Protein AF-A0A163TAJ0-F1 (afdb_monomer_lite)

Radius of gyration: 30.15 Å; chains: 1; bounding box: 70×37×91 Å

Structure (mmCIF, N/CA/C/O backbone):
data_AF-A0A163TAJ0-F1
#
_entry.id   AF-A0A163TAJ0-F1
#
loop_
_atom_site.group_PDB
_atom_site.id
_atom_site.type_symbol
_atom_site.label_atom_id
_atom_site.label_alt_id
_atom_site.label_comp_id
_atom_site.label_asym_id
_atom_site.label_entity_id
_atom_site.label_seq_id
_atom_site.pdbx_PDB_ins_code
_atom_site.Cartn_x
_atom_site.Cartn_y
_atom_site.Cartn_z
_atom_site.occupancy
_atom_site.B_iso_or_equiv
_atom_site.auth_seq_id
_atom_site.auth_comp_id
_atom_site.auth_asym_id
_atom_site.auth_atom_id
_atom_site.pdbx_PDB_model_num
ATOM 1 N N . GLN A 1 1 ? -12.751 9.032 0.688 1.00 45.19 1 GLN A N 1
ATOM 2 C CA . GLN A 1 1 ? -14.078 8.415 0.460 1.00 45.19 1 GLN A CA 1
ATOM 3 C C . GLN A 1 1 ? -15.075 8.894 1.520 1.00 45.19 1 GLN A C 1
ATOM 5 O O . GLN A 1 1 ? -14.647 9.252 2.610 1.00 45.19 1 GLN A O 1
ATOM 10 N N . SER A 1 2 ? -16.376 8.946 1.199 1.00 44.47 2 SER A N 1
ATOM 11 C CA . SER A 1 2 ? -17.461 9.252 2.155 1.00 44.47 2 SER A CA 1
ATOM 12 C C . SER A 1 2 ? -17.503 8.201 3.269 1.00 44.47 2 SER A C 1
ATOM 14 O O . SER A 1 2 ? -17.443 7.012 2.963 1.00 44.47 2 SER A O 1
ATOM 16 N N . GLY A 1 3 ? -17.616 8.624 4.533 1.00 59.78 3 GLY A N 1
ATOM 17 C CA . GLY A 1 3 ? -17.609 7.714 5.681 1.00 59.78 3 GLY A CA 1
ATOM 18 C C . GLY A 1 3 ? -18.730 6.671 5.621 1.00 59.78 3 GLY A C 1
ATOM 19 O O . GLY A 1 3 ? -19.852 6.980 5.214 1.00 59.78 3 GLY A O 1
ATOM 20 N N . LYS A 1 4 ? -18.404 5.435 6.004 1.00 79.88 4 LYS A N 1
ATOM 21 C CA . LYS A 1 4 ? -19.358 4.334 6.223 1.00 79.88 4 LYS A CA 1
ATOM 22 C C . LYS A 1 4 ? -19.587 4.171 7.729 1.00 79.88 4 LYS A C 1
ATOM 24 O O . LYS A 1 4 ? -18.896 4.792 8.532 1.00 79.88 4 LYS A O 1
ATOM 29 N N . THR A 1 5 ? -20.560 3.360 8.126 1.00 86.38 5 THR A N 1
ATOM 30 C CA . THR A 1 5 ? -20.888 3.127 9.541 1.00 86.38 5 THR A CA 1
ATOM 31 C C . THR A 1 5 ? -20.937 1.634 9.820 1.00 86.38 5 THR A C 1
ATOM 33 O O . THR A 1 5 ? -21.516 0.885 9.033 1.00 86.38 5 THR A O 1
ATOM 36 N N . LEU A 1 6 ? -20.323 1.206 10.924 1.00 85.19 6 LEU A N 1
ATOM 37 C CA . LEU A 1 6 ? -20.376 -0.179 11.386 1.00 85.19 6 LEU A CA 1
ATOM 38 C C . LEU A 1 6 ? -21.807 -0.546 11.832 1.00 85.19 6 LEU A C 1
ATOM 40 O O . LEU A 1 6 ? -22.478 0.278 12.459 1.00 85.19 6 LEU A O 1
ATOM 44 N N . PRO A 1 7 ? -22.295 -1.768 11.554 1.00 82.06 7 PRO A N 1
ATOM 45 C CA . PRO A 1 7 ? -23.626 -2.209 11.967 1.00 82.06 7 PRO A CA 1
ATOM 46 C C . PRO A 1 7 ? -23.633 -2.631 13.448 1.00 82.06 7 PRO A C 1
ATOM 48 O O . PRO A 1 7 ? -23.762 -3.810 13.768 1.00 82.06 7 PRO A O 1
ATOM 51 N N . ILE A 1 8 ? -23.467 -1.667 14.354 1.00 82.94 8 ILE A N 1
ATOM 52 C CA . ILE A 1 8 ? -23.350 -1.891 15.803 1.00 82.94 8 ILE A CA 1
ATOM 53 C C . ILE A 1 8 ? -24.577 -1.375 16.562 1.00 82.94 8 ILE A C 1
ATOM 55 O O . ILE A 1 8 ? -25.272 -0.463 16.116 1.00 82.94 8 ILE A O 1
ATOM 59 N N . SER A 1 9 ? -24.839 -1.964 17.728 1.00 80.56 9 SER A N 1
ATOM 60 C CA . SER A 1 9 ? -25.893 -1.550 18.656 1.00 80.56 9 SER A CA 1
ATOM 61 C C . SER A 1 9 ? -25.347 -1.612 20.074 1.00 80.56 9 SER A C 1
ATOM 63 O O . SER A 1 9 ? -24.903 -2.672 20.499 1.00 80.56 9 SER A O 1
ATOM 65 N N . PHE A 1 10 ? -25.433 -0.501 20.802 1.00 83.69 10 PHE A N 1
ATOM 66 C CA . PHE A 1 10 ? -24.913 -0.375 22.167 1.00 83.69 10 PHE A CA 1
ATOM 67 C C . PHE A 1 10 ? -25.950 -0.683 23.259 1.00 83.69 10 PHE A C 1
ATOM 69 O O . PHE A 1 10 ? -25.759 -0.311 24.403 1.00 83.69 10 PHE A O 1
ATOM 76 N N . GLY A 1 11 ? -27.105 -1.259 22.917 1.00 77.94 11 GLY A N 1
ATOM 77 C CA . GLY A 1 11 ? -28.160 -1.477 23.911 1.00 77.94 11 GLY A CA 1
ATOM 78 C C . GLY A 1 11 ? -28.815 -0.172 24.394 1.00 77.94 11 GLY A C 1
ATOM 79 O O . GLY A 1 11 ? -28.920 0.800 23.643 1.00 77.94 11 GLY A O 1
ATOM 80 N N . ALA A 1 12 ? -29.357 -0.179 25.615 1.00 79.19 12 ALA A N 1
ATOM 81 C CA . ALA A 1 12 ? -30.199 0.905 26.149 1.00 79.19 12 ALA A CA 1
ATOM 82 C C . ALA A 1 12 ? -29.421 1.972 26.942 1.00 79.19 12 ALA A C 1
ATOM 84 O O . ALA A 1 12 ? -29.954 3.043 27.236 1.00 79.19 12 ALA A O 1
ATOM 85 N N . ASP A 1 13 ? -28.187 1.668 27.301 1.00 80.94 13 ASP A N 1
ATOM 86 C CA . ASP A 1 13 ? -27.288 2.404 28.185 1.00 80.94 13 ASP A CA 1
ATOM 87 C C . ASP A 1 13 ? -26.166 3.136 27.433 1.00 80.94 13 ASP A C 1
ATOM 89 O O . ASP A 1 13 ? -25.444 3.939 28.025 1.00 80.94 13 ASP A O 1
ATOM 93 N N . GLY A 1 14 ? -26.102 2.965 26.112 1.00 84.94 14 GLY A N 1
ATOM 94 C CA . GLY A 1 14 ? -25.066 3.565 25.280 1.00 84.94 14 GLY A CA 1
ATOM 95 C C . GLY A 1 14 ? -23.789 2.736 25.323 1.00 84.94 14 GLY A C 1
ATOM 96 O O . GLY A 1 14 ? -23.791 1.610 25.790 1.00 84.94 14 GLY A O 1
ATOM 97 N N . GLY A 1 15 ? -22.702 3.258 24.769 1.00 91.75 15 GLY A N 1
ATOM 98 C CA . GLY A 1 15 ? -21.461 2.501 24.662 1.00 91.75 15 GLY A CA 1
ATOM 99 C C . GLY A 1 15 ? -20.462 3.171 23.735 1.00 91.75 15 GLY A C 1
ATOM 100 O O . GLY A 1 15 ? -20.677 4.297 23.270 1.00 91.75 15 GLY A O 1
ATOM 101 N N . GLU A 1 16 ? -19.373 2.467 23.462 1.00 95.38 16 GLU A N 1
ATOM 102 C CA . GLU A 1 16 ? -18.352 2.900 22.521 1.00 95.38 16 GLU A CA 1
ATOM 103 C C . GLU A 1 16 ? -17.843 1.758 21.648 1.00 95.38 16 GLU A C 1
ATOM 105 O O . GLU A 1 16 ? -17.915 0.583 21.998 1.00 95.38 16 GLU A O 1
ATOM 110 N N . VAL A 1 17 ? -17.323 2.121 20.479 1.00 96.56 17 VAL A N 1
ATOM 111 C CA . VAL A 1 17 ? -16.549 1.221 19.629 1.00 96.56 17 VAL A CA 1
ATOM 112 C C . VAL A 1 17 ? -15.147 1.779 19.426 1.00 96.56 17 VAL A C 1
ATOM 114 O O . VAL A 1 17 ? -14.973 2.971 19.163 1.00 96.56 17 VAL A O 1
ATOM 117 N N . VAL A 1 18 ? -14.145 0.916 19.536 1.00 97.44 18 VAL A N 1
ATOM 118 C CA . VAL A 1 18 ? -12.730 1.247 19.325 1.00 97.44 18 VAL A CA 1
ATOM 119 C C . VAL A 1 18 ? -12.088 0.234 18.391 1.00 97.44 18 VAL A C 1
ATOM 121 O O . VAL A 1 18 ? -12.547 -0.904 18.296 1.00 97.44 18 VAL A O 1
ATOM 124 N N . TRP A 1 19 ? -11.026 0.628 17.692 1.00 98.06 19 TRP A N 1
ATOM 125 C CA . TRP A 1 19 ? -10.242 -0.336 16.925 1.00 98.06 19 TRP A CA 1
ATOM 126 C C . TRP A 1 19 ? -9.517 -1.313 17.851 1.00 98.06 19 TRP A C 1
ATOM 128 O O . TRP A 1 19 ? -9.172 -0.985 18.984 1.00 98.06 19 TRP A O 1
ATOM 138 N N . ASN A 1 20 ? -9.253 -2.512 17.346 1.00 96.50 20 ASN A N 1
ATOM 139 C CA . ASN A 1 20 ? -8.548 -3.570 18.049 1.00 96.50 20 ASN A CA 1
ATOM 140 C C . ASN A 1 20 ? -7.387 -4.079 17.183 1.00 96.50 20 ASN A C 1
ATOM 142 O O . ASN A 1 20 ? -7.551 -4.876 16.256 1.00 96.50 20 ASN A O 1
ATOM 146 N N . GLY A 1 21 ? -6.183 -3.608 17.510 1.00 92.44 21 GLY A N 1
ATOM 147 C CA . GLY A 1 21 ? -4.949 -3.936 16.800 1.00 92.44 21 GLY A CA 1
ATOM 148 C C . GLY A 1 21 ? -4.482 -5.373 17.030 1.00 92.44 21 GLY A C 1
ATOM 149 O O . GLY A 1 21 ? -3.685 -5.873 16.251 1.00 92.44 21 GLY A O 1
ATOM 150 N N . THR A 1 22 ? -4.985 -6.060 18.064 1.00 93.12 22 THR A N 1
ATOM 151 C CA . THR A 1 22 ? -4.661 -7.477 18.322 1.00 93.12 22 THR A CA 1
ATOM 152 C C . THR A 1 22 ? -5.436 -8.414 17.399 1.00 93.12 22 THR A C 1
ATOM 154 O O . THR A 1 22 ? -4.926 -9.463 17.019 1.00 93.12 22 THR A O 1
ATOM 157 N N . THR A 1 23 ? -6.657 -8.037 17.021 1.00 94.00 23 THR A N 1
ATOM 158 C CA . THR A 1 23 ? -7.484 -8.775 16.051 1.00 94.00 23 THR A CA 1
ATOM 159 C C . THR A 1 23 ? -7.339 -8.256 14.619 1.00 94.00 23 THR A C 1
ATOM 161 O O . THR A 1 23 ? -7.965 -8.796 13.712 1.00 94.00 23 THR A O 1
ATOM 164 N N . SER A 1 24 ? -6.548 -7.199 14.412 1.00 95.50 24 SER A N 1
ATOM 165 C CA . SER A 1 24 ? -6.236 -6.671 13.082 1.00 95.50 24 SER A CA 1
ATOM 166 C C . SER A 1 24 ? -5.025 -7.388 12.488 1.00 95.50 24 SER A C 1
ATOM 168 O O . SER A 1 24 ? -4.091 -7.736 13.209 1.00 95.50 24 SER A O 1
ATOM 170 N N . ALA A 1 25 ? -5.030 -7.609 11.176 1.00 94.50 25 ALA A N 1
ATOM 171 C CA . ALA A 1 25 ? -3.972 -8.337 10.483 1.00 94.50 25 ALA A CA 1
ATOM 172 C C . ALA A 1 25 ? -3.840 -7.897 9.020 1.00 94.50 25 ALA A C 1
ATOM 174 O O . ALA A 1 25 ? -4.843 -7.699 8.339 1.00 94.50 25 ALA A O 1
ATOM 175 N N . GLY A 1 26 ? -2.604 -7.805 8.522 1.00 87.56 26 GLY A N 1
ATOM 176 C CA . GLY A 1 26 ? -2.339 -7.939 7.088 1.00 87.56 26 GLY A CA 1
ATOM 177 C C . GLY A 1 26 ? -2.437 -9.416 6.699 1.00 87.56 26 GLY A C 1
ATOM 178 O O . GLY A 1 26 ? -2.001 -10.274 7.467 1.00 87.56 26 GLY A O 1
ATOM 179 N N . ILE A 1 27 ? -3.049 -9.734 5.559 1.00 88.38 27 ILE A N 1
ATOM 180 C CA . ILE A 1 27 ? -3.401 -11.117 5.203 1.00 88.38 27 ILE A CA 1
ATOM 181 C C . ILE A 1 27 ? -2.626 -11.598 3.977 1.00 88.38 27 ILE A C 1
ATOM 183 O O . ILE A 1 27 ? -1.888 -12.579 4.068 1.00 88.38 27 ILE A O 1
ATOM 187 N N . LEU A 1 28 ? -2.782 -10.927 2.839 1.00 88.00 28 LEU A N 1
ATOM 188 C CA . LEU A 1 28 ? -2.235 -11.342 1.543 1.00 88.00 28 LEU A CA 1
ATOM 189 C C . LEU A 1 28 ? -1.784 -10.120 0.742 1.00 88.00 28 LEU A C 1
ATOM 191 O O . LEU A 1 28 ? -2.264 -9.023 1.011 1.00 88.00 28 LEU A O 1
ATOM 195 N N . GLY A 1 29 ? -0.881 -10.339 -0.219 1.00 87.00 29 GLY A N 1
ATOM 196 C CA . GLY A 1 29 ? -0.452 -9.320 -1.187 1.00 87.00 29 GLY A CA 1
ATOM 197 C C . GLY A 1 29 ? 0.489 -8.246 -0.641 1.00 87.00 29 GLY A C 1
ATOM 198 O O . GLY A 1 29 ? 0.648 -7.214 -1.269 1.00 87.00 29 GLY A O 1
ATOM 199 N N . ILE A 1 30 ? 1.118 -8.464 0.518 1.00 91.50 30 ILE A N 1
ATOM 200 C CA . ILE A 1 30 ? 1.974 -7.470 1.191 1.00 91.50 30 ILE A CA 1
ATOM 201 C C . ILE A 1 30 ? 3.448 -7.877 1.116 1.00 91.50 30 ILE A C 1
ATOM 203 O O . ILE A 1 30 ? 3.799 -8.977 1.561 1.00 91.50 30 ILE A O 1
ATOM 207 N N . GLU A 1 31 ? 4.318 -6.994 0.621 1.00 89.81 31 GLU A N 1
ATOM 208 C CA . GLU A 1 31 ? 5.763 -7.236 0.606 1.00 89.81 31 GLU A CA 1
ATOM 209 C C . GLU A 1 31 ? 6.303 -7.447 2.033 1.00 89.81 31 GLU A C 1
ATOM 211 O O . GLU A 1 31 ? 5.904 -6.777 2.992 1.00 89.81 31 GLU A O 1
ATOM 216 N N . GLY A 1 32 ? 7.186 -8.436 2.207 1.00 88.88 32 GLY A N 1
ATOM 217 C CA . GLY A 1 32 ? 7.652 -8.875 3.529 1.00 88.88 32 GLY A CA 1
ATOM 218 C C . GLY A 1 32 ? 6.625 -9.712 4.312 1.00 88.88 32 GLY A C 1
ATOM 219 O O . GLY A 1 32 ? 6.928 -10.206 5.402 1.00 88.88 32 GLY A O 1
ATOM 220 N N . GLY A 1 33 ? 5.438 -9.938 3.739 1.00 91.88 33 GLY A N 1
ATOM 221 C CA . GLY A 1 33 ? 4.352 -10.731 4.306 1.00 91.88 33 GLY A CA 1
ATOM 222 C C . GLY A 1 33 ? 3.645 -10.058 5.491 1.00 91.88 33 GLY A C 1
ATOM 223 O O . GLY A 1 33 ? 3.981 -8.947 5.881 1.00 91.88 33 GLY A O 1
ATOM 224 N N . PRO A 1 34 ? 2.689 -10.745 6.143 1.00 91.44 34 PRO A N 1
ATOM 225 C CA . PRO A 1 34 ? 1.923 -10.195 7.268 1.00 91.44 34 PRO A CA 1
ATOM 226 C C . PRO A 1 34 ? 2.755 -9.618 8.421 1.00 91.44 34 PRO A C 1
ATOM 228 O O . PRO A 1 34 ? 2.285 -8.746 9.145 1.00 91.44 34 PRO A O 1
ATOM 231 N N . ALA A 1 35 ? 3.982 -10.111 8.610 1.00 92.19 35 ALA A N 1
ATOM 232 C CA . ALA A 1 35 ? 4.874 -9.677 9.680 1.00 92.19 35 ALA A CA 1
ATOM 233 C C . ALA A 1 35 ? 5.501 -8.293 9.439 1.00 92.19 35 ALA A C 1
ATOM 235 O O . ALA A 1 35 ? 5.987 -7.697 10.398 1.00 92.19 35 ALA A O 1
ATOM 236 N N . SER A 1 36 ? 5.490 -7.782 8.200 1.00 94.69 36 SER A N 1
ATOM 237 C CA . SER A 1 36 ? 5.946 -6.419 7.898 1.00 94.69 36 SER A CA 1
ATOM 238 C C . SER A 1 36 ? 4.917 -5.361 8.306 1.00 94.69 36 SER A C 1
ATOM 240 O O . SER A 1 36 ? 5.248 -4.179 8.365 1.00 94.69 36 SER A O 1
ATOM 242 N N . ILE A 1 37 ? 3.683 -5.762 8.635 1.00 96.88 37 ILE A N 1
ATOM 243 C CA . ILE A 1 37 ? 2.623 -4.851 9.062 1.00 96.88 37 ILE A CA 1
ATOM 244 C C . ILE A 1 37 ? 2.575 -4.734 10.577 1.00 96.88 37 ILE A C 1
ATOM 246 O O . ILE A 1 37 ? 2.577 -5.721 11.312 1.00 96.88 37 ILE A O 1
ATOM 250 N N . SER A 1 38 ? 2.436 -3.499 11.044 1.00 96.62 38 SER A N 1
ATOM 251 C CA . SER A 1 38 ? 2.119 -3.198 12.434 1.00 96.62 38 SER A CA 1
ATOM 252 C C . SER A 1 38 ? 0.958 -2.217 12.533 1.00 96.62 38 SER A C 1
ATOM 254 O O . SER A 1 38 ? 0.713 -1.406 11.637 1.00 96.62 38 SER A O 1
ATOM 256 N N . PHE A 1 39 ? 0.237 -2.311 13.648 1.00 97.38 39 PHE A N 1
ATOM 257 C CA . PHE A 1 39 ? -0.903 -1.462 13.953 1.00 97.38 39 PHE A CA 1
ATOM 258 C C . PHE A 1 39 ? -0.621 -0.652 15.211 1.00 97.38 39 PHE A C 1
ATOM 260 O O . PHE A 1 39 ? -0.194 -1.193 16.232 1.00 97.38 39 PHE A O 1
ATOM 267 N N . GLU A 1 40 ? -0.912 0.638 15.150 1.00 97.56 40 GLU A N 1
ATOM 268 C CA . GLU A 1 40 ? -0.923 1.526 16.304 1.00 97.56 40 GLU A CA 1
ATOM 269 C C . GLU A 1 40 ? -2.324 2.113 16.455 1.00 97.56 40 GLU A C 1
ATOM 271 O O . GLU A 1 40 ? -2.938 2.532 15.477 1.00 97.56 40 GLU A O 1
ATOM 276 N N . ILE A 1 41 ? -2.842 2.127 17.682 1.00 98.00 41 ILE A N 1
ATOM 277 C CA . ILE A 1 41 ? -4.135 2.740 17.982 1.00 98.00 41 ILE A CA 1
ATOM 278 C C . ILE A 1 41 ? -3.901 4.053 18.714 1.00 98.00 41 ILE A C 1
ATOM 280 O O . ILE A 1 41 ? -3.249 4.084 19.759 1.00 98.00 41 ILE A O 1
ATOM 284 N N . VAL A 1 42 ? -4.483 5.123 18.179 1.00 97.62 42 VAL A N 1
ATOM 285 C CA . VAL A 1 42 ? -4.480 6.453 18.787 1.00 97.62 42 VAL A CA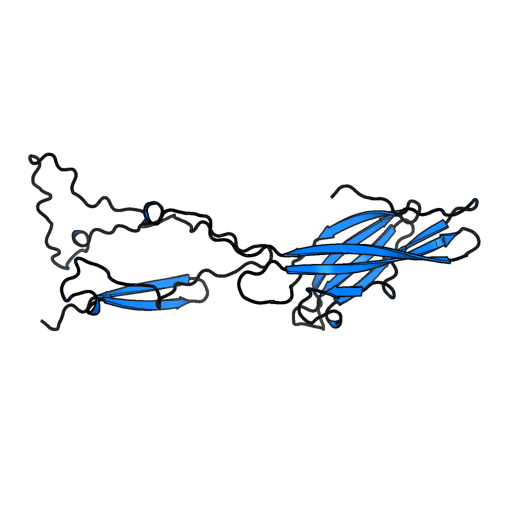 1
ATOM 286 C C . VAL A 1 42 ? -5.910 6.826 19.155 1.00 97.62 42 VAL A C 1
ATOM 288 O O . VAL A 1 42 ? -6.725 7.193 18.306 1.00 97.62 42 VAL A O 1
ATOM 291 N N . ASP A 1 43 ? -6.214 6.730 20.444 1.00 96.50 43 ASP A N 1
ATOM 292 C CA . ASP A 1 43 ? -7.542 7.001 20.978 1.00 96.50 43 ASP A CA 1
ATOM 293 C C . ASP A 1 43 ? -7.684 8.418 21.536 1.00 96.50 43 ASP A C 1
ATOM 295 O O . ASP A 1 43 ? -6.785 8.984 22.161 1.00 96.50 43 ASP A O 1
ATOM 299 N N . SER A 1 44 ? -8.884 8.964 21.370 1.00 96.31 44 SER A N 1
ATOM 300 C CA . SER A 1 44 ? -9.374 10.153 22.054 1.00 96.31 44 SER A CA 1
ATOM 301 C C . SER A 1 44 ? -10.696 9.849 22.769 1.00 96.31 44 SER A C 1
ATOM 303 O O . SER A 1 44 ? -11.201 8.725 22.749 1.00 96.31 44 SER A O 1
ATOM 305 N N . ALA A 1 45 ? -11.287 10.870 23.394 1.00 95.06 45 ALA A N 1
ATOM 306 C CA . ALA A 1 45 ? -12.602 10.749 24.020 1.00 95.06 45 ALA A CA 1
ATOM 307 C C . ALA A 1 45 ? -13.735 10.467 23.013 1.00 95.06 45 ALA A C 1
ATOM 309 O O . ALA A 1 45 ? -14.781 9.964 23.405 1.00 95.06 45 ALA A O 1
ATOM 310 N N . THR A 1 46 ? -13.566 10.819 21.734 1.00 96.31 46 THR A N 1
ATOM 311 C CA . THR A 1 46 ? -14.631 10.715 20.719 1.00 96.31 46 THR A CA 1
ATOM 312 C C . THR A 1 46 ? -14.251 9.863 19.519 1.00 96.31 46 THR A C 1
ATOM 314 O O . THR A 1 46 ? -15.137 9.413 18.788 1.00 96.31 46 THR A O 1
ATOM 317 N N . THR A 1 47 ? -12.957 9.633 19.302 1.00 97.50 47 THR A N 1
ATOM 318 C CA . THR A 1 47 ? -12.439 8.919 18.135 1.00 97.50 47 THR A CA 1
ATOM 319 C C . THR A 1 47 ? -11.442 7.838 18.519 1.00 97.50 47 THR A C 1
ATOM 321 O O . THR A 1 47 ? -10.733 7.968 19.512 1.00 97.50 47 THR A O 1
ATOM 324 N N . SER A 1 48 ? -11.365 6.799 17.697 1.00 98.12 48 SER A N 1
ATOM 325 C CA . SER A 1 48 ? -10.297 5.800 17.694 1.00 98.12 48 SER A CA 1
ATOM 326 C C . SER A 1 48 ? -9.654 5.810 16.313 1.00 98.12 48 SER A C 1
ATOM 328 O O . SER A 1 48 ? -10.373 5.769 15.315 1.00 98.12 48 SER A O 1
ATOM 330 N N . VAL A 1 49 ? -8.332 5.924 16.220 1.00 98.25 49 VAL A N 1
ATOM 331 C CA . VAL A 1 49 ? -7.615 5.901 14.936 1.00 98.25 49 VAL A CA 1
ATOM 332 C C . VAL A 1 49 ? -6.743 4.660 14.876 1.00 98.25 49 VAL A C 1
ATOM 334 O O . VAL A 1 49 ? -5.900 4.472 15.747 1.00 98.25 49 VAL A O 1
ATOM 337 N N . LEU A 1 50 ? -6.939 3.834 13.849 1.00 98.31 50 LEU A N 1
ATOM 338 C CA . LEU A 1 50 ? -6.056 2.721 13.522 1.00 98.31 50 LEU A CA 1
ATOM 339 C C . LEU A 1 50 ? -5.033 3.201 12.498 1.00 98.31 50 LEU A C 1
ATOM 341 O O . LEU A 1 50 ? -5.386 3.521 11.362 1.00 98.31 50 LEU A O 1
ATOM 345 N N . VAL A 1 51 ? -3.779 3.264 12.918 1.00 98.25 51 VAL A N 1
ATOM 346 C CA . VAL A 1 51 ? -2.630 3.624 12.092 1.00 98.25 51 VAL A CA 1
ATOM 347 C C . VAL A 1 51 ? -1.996 2.329 11.596 1.00 98.25 51 VAL A C 1
ATOM 349 O O . VAL A 1 51 ? -1.559 1.503 12.400 1.00 98.25 51 VAL A O 1
ATOM 352 N N . ILE A 1 52 ? -1.965 2.146 10.278 1.00 97.81 52 ILE A N 1
ATOM 353 C CA . ILE A 1 52 ? -1.377 0.981 9.612 1.00 97.81 52 ILE A CA 1
ATOM 354 C C . ILE A 1 52 ? 0.021 1.374 9.147 1.00 97.81 52 ILE A C 1
ATOM 356 O O . ILE A 1 52 ? 0.184 2.375 8.441 1.00 97.81 52 ILE A O 1
ATOM 360 N N . LYS A 1 53 ? 1.030 0.599 9.546 1.00 97.69 53 LYS A N 1
ATOM 361 C CA . LYS A 1 53 ? 2.431 0.837 9.194 1.00 97.69 53 LYS A CA 1
ATOM 362 C C . LYS A 1 53 ? 3.047 -0.385 8.528 1.00 97.69 53 LYS A C 1
ATOM 364 O O . LYS A 1 53 ? 2.751 -1.503 8.944 1.00 97.69 53 LYS A O 1
ATOM 369 N N . GLN A 1 54 ? 3.929 -0.159 7.561 1.00 97.12 54 GLN A N 1
ATOM 370 C CA . GLN A 1 54 ? 4.700 -1.197 6.880 1.00 97.12 54 GLN A CA 1
ATOM 371 C C . GLN A 1 54 ? 6.201 -1.004 7.123 1.00 97.12 54 GLN A C 1
ATOM 373 O O . GLN A 1 54 ? 6.726 0.106 7.020 1.00 97.12 54 GLN A O 1
ATOM 378 N N . ASP A 1 55 ? 6.899 -2.092 7.427 1.00 96.62 55 ASP A N 1
ATOM 379 C CA . ASP A 1 55 ? 8.352 -2.180 7.314 1.00 96.62 55 ASP A CA 1
ATOM 380 C C . ASP A 1 55 ? 8.745 -2.233 5.832 1.00 96.62 55 ASP A C 1
ATOM 382 O O . ASP A 1 55 ? 8.542 -3.242 5.162 1.00 96.62 55 ASP A O 1
ATOM 386 N N . GLN A 1 56 ? 9.294 -1.126 5.334 1.00 94.31 56 GLN A N 1
ATOM 387 C CA . GLN A 1 56 ? 9.752 -0.968 3.950 1.00 94.31 56 GLN A CA 1
ATOM 388 C C . GLN A 1 56 ? 11.285 -1.073 3.853 1.00 94.31 56 GLN A C 1
ATOM 390 O O . GLN A 1 56 ? 11.934 -0.324 3.126 1.00 94.31 56 GLN A O 1
ATOM 395 N N . GLY A 1 57 ? 11.885 -1.969 4.646 1.00 93.25 57 GLY A N 1
ATOM 396 C CA . GLY A 1 57 ? 13.333 -2.209 4.677 1.00 93.25 57 GLY A CA 1
ATOM 397 C C . GLY A 1 57 ? 14.083 -1.479 5.798 1.00 93.25 57 GLY A C 1
ATOM 398 O O . GLY A 1 57 ? 15.305 -1.609 5.896 1.00 93.25 57 GLY A O 1
ATOM 399 N N . ASP A 1 58 ? 13.370 -0.758 6.667 1.00 94.75 58 ASP A N 1
ATOM 400 C CA . ASP A 1 58 ? 13.894 -0.184 7.910 1.00 94.75 58 ASP A CA 1
ATOM 401 C C . ASP A 1 58 ? 12.926 -0.474 9.073 1.00 94.75 58 ASP A C 1
ATOM 403 O O . ASP A 1 58 ? 12.074 0.357 9.408 1.00 94.75 58 ASP A O 1
ATOM 407 N N . PRO A 1 59 ? 13.075 -1.632 9.747 1.00 91.88 59 PRO A N 1
ATOM 408 C CA . PRO A 1 59 ? 12.191 -2.032 10.839 1.00 91.88 59 PRO A CA 1
ATOM 409 C C . PRO A 1 59 ? 12.192 -1.056 12.025 1.00 91.88 59 PRO A C 1
ATOM 411 O O . PRO A 1 59 ? 11.284 -1.090 12.857 1.00 91.88 59 PRO A O 1
ATOM 414 N N . ALA A 1 60 ? 13.223 -0.210 12.156 1.00 95.19 60 ALA A N 1
ATOM 415 C CA . ALA A 1 60 ? 13.292 0.791 13.216 1.00 95.19 60 ALA A CA 1
ATOM 416 C C . ALA A 1 60 ? 12.415 2.018 12.918 1.00 95.19 60 ALA A C 1
ATOM 418 O O . ALA A 1 60 ? 12.028 2.723 13.852 1.00 95.19 60 ALA A O 1
ATOM 419 N N . ASN A 1 61 ? 12.094 2.261 11.644 1.00 95.75 61 ASN A N 1
ATOM 420 C CA . ASN A 1 61 ? 11.323 3.410 11.178 1.00 95.75 61 ASN A CA 1
ATOM 421 C C . ASN A 1 61 ? 10.255 2.971 10.156 1.00 95.75 61 ASN A C 1
ATOM 423 O O . ASN A 1 61 ? 10.333 3.352 8.987 1.00 95.75 61 ASN A O 1
ATOM 427 N N . PRO A 1 62 ? 9.244 2.185 10.573 1.00 96.75 62 PRO A N 1
ATOM 428 C CA . PRO A 1 62 ? 8.203 1.732 9.662 1.00 96.75 62 PRO A CA 1
ATOM 429 C C . PRO A 1 62 ? 7.384 2.915 9.130 1.00 96.75 62 PRO A C 1
ATOM 431 O O . PRO A 1 62 ? 7.094 3.878 9.851 1.00 96.75 62 PRO A O 1
ATOM 434 N N . VAL A 1 63 ? 6.983 2.824 7.866 1.00 96.62 63 VAL A N 1
ATOM 435 C CA . VAL A 1 63 ? 6.249 3.869 7.150 1.00 96.62 63 VAL A CA 1
ATOM 436 C C . VAL A 1 63 ? 4.769 3.758 7.483 1.00 96.62 63 VAL A C 1
ATOM 438 O O . VAL A 1 63 ? 4.179 2.691 7.337 1.00 96.62 63 VAL A O 1
ATOM 441 N N . THR A 1 64 ? 4.141 4.852 7.918 1.00 97.75 64 THR A N 1
ATOM 442 C CA . THR A 1 64 ? 2.675 4.908 7.990 1.00 97.75 64 THR A CA 1
ATOM 443 C C . THR A 1 64 ? 2.123 4.898 6.574 1.00 97.75 64 THR A C 1
ATOM 445 O O . THR A 1 64 ? 2.428 5.807 5.810 1.00 97.75 64 THR A O 1
ATOM 448 N N . VAL A 1 65 ? 1.312 3.895 6.241 1.00 96.12 65 VAL A N 1
ATOM 449 C CA . VAL A 1 65 ? 0.722 3.730 4.902 1.00 96.12 65 VAL A CA 1
ATOM 450 C C . VAL A 1 65 ? -0.724 4.209 4.860 1.00 96.12 65 VAL A C 1
ATOM 452 O O . VAL A 1 65 ? -1.143 4.834 3.886 1.00 96.12 65 VAL A O 1
ATOM 455 N N . ALA A 1 66 ? -1.481 4.011 5.943 1.00 96.31 66 ALA A N 1
ATOM 456 C CA . ALA A 1 66 ? -2.875 4.427 6.020 1.00 96.31 66 ALA A CA 1
ATOM 457 C C . ALA A 1 66 ? -3.344 4.713 7.451 1.00 96.31 66 ALA A C 1
ATOM 459 O O . ALA A 1 66 ? -2.810 4.185 8.427 1.00 96.31 66 ALA A O 1
ATOM 460 N N . GLU A 1 67 ? -4.402 5.513 7.554 1.00 97.44 67 GLU A N 1
ATOM 461 C CA . GLU A 1 67 ? -5.099 5.828 8.796 1.00 97.44 67 GLU A CA 1
ATOM 462 C C . GLU A 1 67 ? -6.606 5.596 8.641 1.00 97.44 67 GLU A C 1
ATOM 464 O O . GLU A 1 67 ? -7.242 6.066 7.689 1.00 97.44 67 GLU A O 1
ATOM 469 N N . VAL A 1 68 ? -7.200 4.899 9.613 1.00 97.56 68 VAL A N 1
ATOM 470 C CA . VAL A 1 68 ? -8.646 4.657 9.676 1.00 97.56 68 VAL A CA 1
ATOM 471 C C . VAL A 1 68 ? -9.210 5.288 10.937 1.00 97.56 68 VAL A C 1
ATOM 473 O O . VAL A 1 68 ? -8.997 4.810 12.048 1.00 97.56 68 VAL A O 1
ATOM 476 N N . THR A 1 69 ? -9.950 6.378 10.778 1.00 97.44 69 THR A N 1
ATOM 477 C CA . THR A 1 69 ? -10.579 7.084 11.901 1.00 97.44 69 THR A CA 1
ATOM 478 C C . THR A 1 69 ? -11.979 6.543 12.133 1.00 97.44 69 THR A C 1
ATOM 480 O O . THR A 1 69 ? -12.764 6.487 11.194 1.00 97.44 69 THR A O 1
ATOM 483 N N . LEU A 1 70 ? -12.302 6.199 13.376 1.00 96.81 70 LEU A N 1
ATOM 484 C CA . LEU A 1 70 ? -13.598 5.723 13.851 1.00 96.81 70 LEU A CA 1
ATOM 485 C C . LEU A 1 70 ? -14.174 6.709 14.870 1.00 96.81 70 LEU A C 1
ATOM 487 O O . LEU A 1 70 ? -13.476 7.148 15.779 1.00 96.81 70 LEU A O 1
ATOM 491 N N . THR A 1 71 ? -15.455 7.038 14.748 1.00 96.75 71 THR A N 1
ATOM 492 C CA . THR A 1 71 ? -16.213 7.816 15.734 1.00 96.75 71 THR A CA 1
ATOM 493 C C . THR A 1 71 ? -16.827 6.861 16.750 1.00 96.75 71 THR A C 1
ATOM 495 O O . THR A 1 71 ? -17.757 6.123 16.420 1.00 96.75 71 THR A O 1
ATOM 498 N N . LYS A 1 72 ? -16.343 6.900 17.994 1.00 96.19 72 LYS A N 1
ATOM 499 C CA . LYS A 1 72 ? -16.639 5.892 19.023 1.00 96.19 72 LYS A CA 1
ATOM 500 C C . LYS A 1 72 ? -18.131 5.736 19.329 1.00 96.19 72 LYS A C 1
ATOM 502 O O . LYS A 1 72 ? -18.611 4.625 19.499 1.00 96.19 72 LYS A O 1
ATOM 507 N N . ALA A 1 73 ? -18.876 6.841 19.342 1.00 93.38 73 ALA A N 1
ATOM 508 C CA . ALA A 1 73 ? -20.295 6.851 19.707 1.00 93.38 73 ALA A CA 1
ATOM 509 C C . ALA A 1 73 ? -21.247 6.393 18.587 1.00 93.38 73 ALA A C 1
ATOM 511 O O . ALA A 1 73 ? -22.427 6.169 18.840 1.00 93.38 73 ALA A O 1
ATOM 512 N N . THR A 1 74 ? -20.784 6.330 17.334 1.00 92.31 74 THR A N 1
ATOM 513 C CA . THR A 1 74 ? -21.656 6.041 16.179 1.00 92.31 74 THR A CA 1
ATOM 514 C C . THR A 1 74 ? -21.169 4.881 15.328 1.00 92.31 74 THR A C 1
ATOM 516 O O . THR A 1 74 ? -21.935 4.371 14.519 1.00 92.31 74 THR A O 1
ATOM 519 N N . GLY A 1 75 ? -19.899 4.495 15.451 1.00 93.12 75 GLY A N 1
ATOM 520 C CA . GLY A 1 75 ? -19.267 3.541 14.548 1.00 93.12 75 GLY A CA 1
ATOM 521 C C . GLY A 1 75 ? -19.025 4.085 13.140 1.00 93.12 75 GLY A C 1
ATOM 522 O O . GLY A 1 75 ? -18.729 3.310 12.234 1.00 93.12 75 GLY A O 1
ATOM 523 N N . ALA A 1 76 ? -19.175 5.395 12.915 1.00 94.69 76 ALA A N 1
ATOM 524 C CA . ALA A 1 76 ? -18.846 6.007 11.632 1.00 94.69 76 ALA A CA 1
ATOM 525 C C . ALA A 1 76 ? -17.329 6.031 11.432 1.00 94.69 76 ALA A C 1
ATOM 527 O O . ALA A 1 76 ? -16.613 6.471 12.329 1.00 94.69 76 ALA A O 1
ATOM 528 N N . TYR A 1 77 ? -16.843 5.606 10.268 1.00 95.81 77 TYR A N 1
ATOM 529 C CA . TYR A 1 77 ? -15.417 5.539 9.981 1.00 95.81 77 TYR A CA 1
ATOM 530 C C . TYR A 1 77 ? -15.041 6.100 8.610 1.00 95.81 77 TYR A C 1
ATOM 532 O O . TYR A 1 77 ? -15.843 6.111 7.672 1.00 95.81 77 TYR A O 1
ATOM 540 N N . SER A 1 78 ? -13.795 6.557 8.497 1.00 95.38 78 SER A N 1
ATOM 541 C CA . SER A 1 78 ? -13.186 7.065 7.268 1.00 95.38 78 SER A CA 1
ATOM 542 C C . SER A 1 78 ? -11.761 6.547 7.104 1.00 95.38 78 SER A C 1
ATOM 544 O O . SER A 1 78 ? -11.036 6.426 8.086 1.00 95.38 78 SER A O 1
ATOM 546 N N . TYR A 1 79 ? -11.366 6.310 5.856 1.00 95.25 79 TYR A N 1
ATOM 547 C CA . TYR A 1 79 ? -10.039 5.846 5.458 1.00 95.25 79 TYR A CA 1
ATOM 548 C C . TYR A 1 79 ? -9.274 6.952 4.724 1.00 95.25 79 TYR A C 1
ATOM 550 O O . TYR A 1 79 ? -9.846 7.624 3.853 1.00 95.25 79 TYR A O 1
ATOM 558 N N . VAL A 1 80 ? -7.993 7.103 5.055 1.00 94.94 80 VAL A N 1
ATOM 559 C CA . VAL A 1 80 ? -7.026 7.947 4.346 1.00 94.94 80 VAL A CA 1
ATOM 560 C C . VAL A 1 80 ? -5.759 7.134 4.105 1.00 94.94 80 VAL A C 1
ATOM 562 O O . VAL A 1 80 ? -5.171 6.618 5.049 1.00 94.94 80 VAL A O 1
ATOM 565 N N . GLN A 1 81 ? -5.323 7.058 2.850 1.00 92.62 81 GLN A N 1
ATOM 566 C CA . GLN A 1 81 ? -3.998 6.555 2.500 1.00 92.62 81 GLN A CA 1
ATOM 567 C C . GLN A 1 81 ? -3.007 7.712 2.560 1.00 92.62 81 GLN A C 1
ATOM 569 O O . GLN A 1 81 ? -3.272 8.781 2.006 1.00 92.62 81 GLN A O 1
ATOM 574 N N . VAL A 1 82 ? -1.905 7.519 3.276 1.00 94.00 82 VAL A N 1
ATOM 575 C CA . VAL A 1 82 ? -0.921 8.576 3.548 1.00 94.00 82 VAL A CA 1
ATOM 576 C C . VAL A 1 82 ? 0.423 8.322 2.862 1.00 94.00 82 VAL A C 1
ATOM 578 O O . VAL A 1 82 ? 1.167 9.276 2.645 1.00 94.00 82 VAL A O 1
ATOM 581 N N . ALA A 1 83 ? 0.713 7.073 2.491 1.00 91.44 83 ALA A N 1
ATOM 582 C CA . ALA A 1 83 ? 1.887 6.686 1.715 1.00 91.44 83 ALA A CA 1
ATOM 583 C C . ALA A 1 83 ? 1.596 5.441 0.860 1.00 91.44 83 ALA A C 1
ATOM 585 O O . ALA A 1 83 ? 0.517 4.844 0.949 1.00 91.44 83 ALA A O 1
ATOM 586 N N . ASN A 1 84 ? 2.571 5.058 0.038 1.00 87.81 84 ASN A N 1
ATOM 587 C CA . ASN A 1 84 ? 2.518 3.831 -0.749 1.00 87.81 84 ASN A CA 1
ATOM 588 C C . ASN A 1 84 ? 2.625 2.611 0.168 1.00 87.81 84 ASN A C 1
ATOM 590 O O . ASN A 1 84 ? 3.410 2.609 1.119 1.00 87.81 84 ASN A O 1
ATOM 594 N N . LEU A 1 85 ? 1.841 1.585 -0.143 1.00 90.62 85 LEU A N 1
ATOM 595 C CA . LEU A 1 85 ? 2.021 0.236 0.373 1.00 90.62 85 LEU A CA 1
ATOM 596 C C . LEU A 1 85 ? 2.853 -0.533 -0.657 1.00 90.62 85 LEU A C 1
ATOM 598 O O . LEU A 1 85 ? 2.620 -0.360 -1.845 1.00 90.62 85 LEU A O 1
ATOM 602 N N . LEU A 1 86 ? 3.813 -1.339 -0.207 1.00 89.81 86 LEU A N 1
ATOM 603 C CA . LEU A 1 86 ? 4.561 -2.233 -1.089 1.00 89.81 86 LEU A CA 1
ATOM 604 C C . LEU A 1 86 ? 3.854 -3.585 -1.183 1.00 89.81 86 LEU A C 1
ATOM 606 O O . LEU A 1 86 ? 3.615 -4.236 -0.152 1.00 89.81 86 LEU A O 1
ATOM 610 N N . HIS A 1 87 ? 3.538 -3.997 -2.405 1.00 88.00 87 HIS A N 1
ATOM 611 C CA . HIS A 1 87 ? 2.845 -5.243 -2.709 1.00 88.00 87 HIS A CA 1
ATOM 612 C C . HIS A 1 87 ? 3.821 -6.394 -2.959 1.00 88.00 87 HIS A C 1
ATOM 614 O O . HIS A 1 87 ? 5.004 -6.194 -3.231 1.00 88.00 87 HIS A O 1
ATOM 620 N N . VAL A 1 88 ? 3.350 -7.634 -2.795 1.00 87.94 88 VAL A N 1
ATOM 621 C CA . VAL A 1 88 ? 4.165 -8.799 -3.180 1.00 87.94 88 VAL A CA 1
ATOM 622 C C . VAL A 1 88 ? 4.319 -8.808 -4.691 1.00 87.94 88 VAL A C 1
ATOM 624 O O . VAL A 1 88 ? 3.322 -8.933 -5.387 1.00 87.94 88 VAL A O 1
ATOM 627 N N . ASP A 1 89 ? 5.563 -8.822 -5.164 1.00 82.12 89 ASP A N 1
ATOM 628 C CA . ASP A 1 89 ? 5.868 -9.114 -6.562 1.00 82.12 89 ASP A CA 1
ATOM 629 C C . ASP A 1 89 ? 5.491 -10.570 -6.897 1.00 82.12 89 ASP A C 1
ATOM 631 O O . ASP A 1 89 ? 6.179 -11.528 -6.514 1.00 82.12 89 ASP A O 1
ATOM 635 N N . ASN A 1 90 ? 4.364 -10.738 -7.592 1.00 75.62 90 ASN A N 1
ATOM 636 C CA . ASN A 1 90 ? 3.896 -12.021 -8.115 1.00 75.62 90 ASN A CA 1
ATOM 637 C C . ASN A 1 90 ? 4.362 -12.286 -9.563 1.00 75.62 90 ASN A C 1
ATOM 639 O O . ASN A 1 90 ? 3.960 -13.287 -10.172 1.00 75.62 90 ASN A O 1
ATOM 643 N N . GLY A 1 91 ? 5.260 -11.448 -10.090 1.00 71.56 91 GLY A N 1
ATOM 644 C CA . GLY A 1 91 ? 5.841 -11.516 -11.425 1.00 71.56 91 GLY A CA 1
ATOM 645 C C . GLY A 1 91 ? 5.437 -10.347 -12.329 1.00 71.56 91 GLY A C 1
ATOM 646 O O . GLY A 1 91 ? 4.452 -9.654 -12.093 1.00 71.56 91 GLY A O 1
ATOM 647 N N . ASP A 1 92 ? 6.194 -10.172 -13.417 1.00 68.12 92 ASP A N 1
ATOM 648 C CA . ASP A 1 92 ? 6.077 -9.023 -14.320 1.00 68.12 92 ASP A CA 1
ATOM 649 C C . ASP A 1 92 ? 4.642 -8.757 -14.811 1.00 68.12 92 ASP A C 1
ATOM 651 O O . ASP A 1 92 ? 4.060 -9.542 -15.569 1.00 68.12 92 ASP A O 1
ATOM 655 N N . ASN A 1 93 ? 4.149 -7.556 -14.510 1.00 66.38 93 ASN A N 1
ATOM 656 C CA . ASN A 1 93 ? 2.878 -7.002 -14.978 1.00 66.38 93 ASN A CA 1
ATOM 657 C C . ASN A 1 93 ? 1.629 -7.792 -14.538 1.00 66.38 93 ASN A C 1
ATOM 659 O O . ASN A 1 93 ? 0.704 -7.994 -15.336 1.00 66.38 93 ASN A O 1
ATOM 663 N N . VAL A 1 94 ? 1.607 -8.261 -13.294 1.00 72.31 94 VAL A N 1
ATOM 664 C CA . VAL A 1 94 ? 0.400 -8.793 -12.649 1.00 72.31 94 VAL A CA 1
ATOM 665 C C . VAL A 1 94 ? -0.244 -7.676 -11.814 1.00 72.31 94 VAL A C 1
ATOM 667 O O . VAL A 1 94 ? 0.432 -6.739 -11.406 1.00 72.31 94 VAL A O 1
ATOM 670 N N . GLU A 1 95 ? -1.571 -7.694 -11.687 1.00 74.81 95 GLU A N 1
ATOM 671 C CA . GLU A 1 95 ? -2.304 -6.804 -10.776 1.00 74.81 95 GLU A CA 1
ATOM 672 C C . GLU A 1 95 ? -2.352 -7.474 -9.407 1.00 74.81 95 GLU A C 1
ATOM 674 O O . GLU A 1 95 ? -2.614 -8.680 -9.325 1.00 74.81 95 GLU A O 1
ATOM 679 N N . ASP A 1 96 ? -2.051 -6.710 -8.360 1.00 80.88 96 ASP A N 1
ATOM 680 C CA . ASP A 1 96 ? -1.802 -7.249 -7.033 1.00 80.88 96 ASP A CA 1
ATOM 681 C C . ASP A 1 96 ? -2.616 -6.506 -5.965 1.00 80.88 96 ASP A C 1
ATOM 683 O O . ASP A 1 96 ? -2.494 -5.308 -5.751 1.00 80.88 96 ASP A O 1
ATOM 687 N N . ASP A 1 97 ? -3.422 -7.258 -5.218 1.00 88.06 97 ASP A N 1
ATOM 688 C CA . ASP A 1 97 ? -4.284 -6.728 -4.163 1.00 88.06 97 ASP A CA 1
ATOM 689 C C . ASP A 1 97 ? -3.710 -7.038 -2.774 1.00 88.06 97 ASP A C 1
ATOM 691 O O . ASP A 1 97 ? -3.517 -8.204 -2.399 1.00 88.06 97 ASP A O 1
ATOM 695 N N . ALA A 1 98 ? -3.539 -6.013 -1.937 1.00 91.06 98 ALA A N 1
ATOM 696 C CA . ALA A 1 98 ? -3.188 -6.187 -0.534 1.00 91.06 98 ALA A CA 1
ATOM 697 C C . ALA A 1 98 ? -4.435 -6.182 0.359 1.00 91.06 98 ALA A C 1
ATOM 699 O O . ALA A 1 98 ? -5.155 -5.187 0.467 1.00 91.06 98 ALA A O 1
ATOM 700 N N . THR A 1 99 ? -4.675 -7.291 1.060 1.00 94.19 99 THR A N 1
ATOM 701 C CA . THR A 1 99 ? -5.856 -7.458 1.923 1.00 94.19 99 THR A CA 1
ATOM 702 C C . THR A 1 99 ? -5.500 -7.366 3.403 1.00 94.19 99 THR A C 1
ATOM 704 O O . THR A 1 99 ? -4.576 -8.028 3.885 1.00 94.19 99 THR A O 1
ATOM 707 N N . PHE A 1 100 ? -6.307 -6.612 4.147 1.00 96.56 100 PHE A N 1
ATOM 708 C CA . PHE A 1 100 ? -6.227 -6.428 5.591 1.00 96.56 100 PHE A CA 1
ATOM 709 C C . PHE A 1 100 ? -7.566 -6.756 6.251 1.00 96.56 100 PHE A C 1
ATOM 711 O O . PHE A 1 100 ? -8.630 -6.423 5.731 1.00 96.56 100 PHE A O 1
ATOM 718 N N . VAL A 1 101 ? -7.500 -7.324 7.451 1.00 97.00 101 VAL A N 1
ATOM 719 C CA . VAL A 1 101 ? -8.622 -7.410 8.389 1.00 97.00 101 VAL A CA 1
ATOM 720 C C . VAL A 1 101 ? -8.416 -6.341 9.453 1.00 97.00 101 VAL A C 1
ATOM 722 O O . VAL A 1 101 ? -7.387 -6.329 10.129 1.00 97.00 101 VAL A O 1
ATOM 725 N N . LEU A 1 102 ? -9.391 -5.450 9.620 1.00 97.38 102 LEU A N 1
ATOM 726 C CA . LEU A 1 102 ? -9.389 -4.414 10.651 1.00 97.38 102 LEU A CA 1
ATOM 727 C C . LEU A 1 102 ? -10.396 -4.800 11.732 1.00 97.38 102 LEU A C 1
ATOM 729 O O . LEU A 1 102 ? -11.610 -4.743 11.521 1.00 97.38 102 LEU A O 1
ATOM 733 N N . GLY A 1 103 ? -9.887 -5.226 12.881 1.00 97.31 103 GLY A N 1
ATOM 734 C CA . GLY A 1 103 ? -10.707 -5.620 14.019 1.00 97.31 103 GLY A CA 1
ATOM 735 C C . GLY A 1 103 ? -11.127 -4.423 14.866 1.00 97.31 103 GLY A C 1
ATOM 736 O O . GLY A 1 103 ? -10.382 -3.452 14.990 1.00 97.31 103 GLY A O 1
ATOM 737 N N . TYR A 1 104 ? -12.303 -4.497 15.476 1.00 97.50 104 TYR A N 1
ATOM 738 C CA . TYR A 1 104 ? -12.828 -3.508 16.414 1.00 97.50 104 TYR A CA 1
ATOM 739 C C . TYR A 1 104 ? -13.546 -4.198 17.575 1.00 97.50 104 TYR A C 1
ATOM 741 O O . TYR A 1 104 ? -14.069 -5.299 17.421 1.00 97.50 104 TYR A O 1
ATOM 749 N N . THR A 1 105 ? -13.615 -3.523 18.717 1.00 97.06 105 THR A N 1
ATOM 750 C CA . THR A 1 105 ? -14.326 -3.988 19.912 1.00 97.06 105 THR A CA 1
ATOM 751 C C . THR A 1 105 ? -15.428 -2.995 20.249 1.00 97.06 105 THR A C 1
ATOM 753 O O . THR A 1 105 ? -15.186 -1.788 20.314 1.00 97.06 105 THR A O 1
ATOM 756 N N . VAL A 1 106 ? -16.645 -3.502 20.432 1.00 96.38 106 VAL A N 1
ATOM 757 C CA . VAL A 1 106 ? -17.803 -2.748 20.922 1.00 96.38 106 VAL A CA 1
ATOM 758 C C . VAL A 1 106 ? -17.961 -3.042 22.406 1.00 96.38 106 VAL A C 1
ATOM 760 O O . VAL A 1 106 ? -17.942 -4.211 22.784 1.00 96.38 106 VAL A O 1
ATOM 763 N N . THR A 1 107 ? -18.154 -1.999 23.206 1.00 95.00 107 THR A N 1
ATOM 764 C CA . THR A 1 107 ? -18.435 -2.072 24.643 1.00 95.00 107 THR A CA 1
ATOM 765 C C . THR A 1 107 ? -19.740 -1.331 24.916 1.00 95.00 107 THR A C 1
ATOM 767 O O . THR A 1 107 ? -19.881 -0.188 24.470 1.00 95.00 107 THR A O 1
ATOM 770 N N . ASP A 1 108 ? -20.697 -1.950 25.602 1.00 91.88 108 ASP A N 1
ATOM 771 C CA . ASP A 1 108 ? -21.925 -1.270 26.038 1.00 91.88 108 ASP A CA 1
ATOM 772 C C . ASP A 1 108 ? -21.743 -0.534 27.382 1.00 91.88 108 ASP A C 1
ATOM 774 O O . ASP A 1 108 ? -20.625 -0.354 27.876 1.00 91.88 108 ASP A O 1
ATOM 778 N N . GLY A 1 109 ? -22.828 0.017 27.926 1.00 88.81 109 GLY A N 1
ATOM 779 C CA . GLY A 1 109 ? -22.779 0.942 29.055 1.00 88.81 109 GLY A CA 1
ATOM 780 C C . GLY A 1 109 ? -22.490 0.275 30.400 1.00 88.81 109 GLY A C 1
ATOM 781 O O . GLY A 1 109 ? -22.009 0.958 31.314 1.00 88.81 109 GLY A O 1
ATOM 782 N N . ASP A 1 110 ? -22.750 -1.026 30.532 1.00 90.19 110 ASP A N 1
ATOM 783 C CA . ASP A 1 110 ? -22.445 -1.820 31.723 1.00 90.19 110 ASP A CA 1
ATOM 784 C C . ASP A 1 110 ? -21.154 -2.650 31.598 1.00 90.19 110 ASP A C 1
ATOM 786 O O . ASP A 1 110 ? -20.624 -3.111 32.618 1.00 90.19 110 ASP A O 1
ATOM 790 N N . GLY A 1 111 ? -20.561 -2.677 30.400 1.00 91.38 111 GLY A N 1
ATOM 791 C CA . GLY A 1 111 ? -19.189 -3.103 30.150 1.00 91.38 111 GLY A CA 1
ATOM 792 C C . GLY A 1 111 ? -19.064 -4.450 29.446 1.00 91.38 111 GLY A C 1
ATOM 793 O O . GLY A 1 111 ? -17.949 -4.980 29.382 1.00 91.38 111 GLY A O 1
ATOM 794 N N . ASP A 1 112 ? -20.158 -5.000 28.922 1.00 93.69 112 ASP A N 1
ATOM 795 C CA . ASP A 1 112 ? -20.122 -6.179 28.068 1.00 93.69 112 ASP A CA 1
ATOM 796 C C . ASP A 1 112 ? -19.453 -5.836 26.729 1.00 93.69 112 ASP A C 1
ATOM 798 O O . ASP A 1 112 ? -19.666 -4.770 26.143 1.00 93.69 112 ASP A O 1
ATOM 802 N N . THR A 1 113 ? -18.614 -6.753 26.235 1.00 94.62 113 THR A N 1
ATOM 803 C CA . THR A 1 113 ? -17.833 -6.542 25.012 1.00 94.62 113 THR A CA 1
ATOM 804 C C . THR A 1 113 ? -18.084 -7.594 23.943 1.00 94.62 113 THR A C 1
ATOM 806 O O . THR A 1 113 ? -18.320 -8.773 24.221 1.00 94.62 113 THR A O 1
ATOM 809 N N . VAL A 1 114 ? -17.986 -7.166 22.684 1.00 95.19 114 VAL A N 1
ATOM 810 C CA . VAL A 1 114 ? -17.978 -8.051 21.516 1.00 95.19 114 VAL A CA 1
ATOM 811 C C . VAL A 1 114 ? -17.005 -7.540 20.458 1.00 95.19 114 VAL A C 1
ATOM 813 O O . VAL A 1 114 ? -16.944 -6.342 20.178 1.00 95.19 114 VAL A O 1
ATOM 816 N N . ASP A 1 115 ? -16.264 -8.462 19.848 1.00 96.06 115 ASP A N 1
ATOM 817 C CA . ASP A 1 115 ? -15.348 -8.162 18.749 1.00 96.06 115 ASP A CA 1
ATOM 818 C C . ASP A 1 115 ? -16.036 -8.318 17.387 1.00 96.06 115 ASP A C 1
ATOM 820 O O . ASP A 1 115 ? -16.873 -9.202 17.175 1.00 96.06 115 ASP A O 1
ATOM 824 N N . GLY A 1 116 ? -15.649 -7.468 16.441 1.00 95.00 116 GLY A N 1
ATOM 825 C CA . GLY A 1 116 ? -16.022 -7.549 15.034 1.00 95.00 116 GLY A CA 1
ATOM 826 C C . GLY A 1 116 ? -14.861 -7.149 14.130 1.00 95.00 116 GLY A C 1
ATOM 827 O O . GLY A 1 116 ? -13.797 -6.751 14.601 1.00 95.00 116 GLY A O 1
ATOM 828 N N . SER A 1 117 ? -15.053 -7.258 12.818 1.00 95.75 117 SER A N 1
ATOM 829 C CA . SER A 1 117 ? -14.038 -6.858 11.847 1.00 95.75 117 SER A CA 1
ATOM 830 C C . SER A 1 117 ? -14.640 -6.352 10.541 1.00 95.75 117 SER A C 1
ATOM 832 O O . SER A 1 117 ? -15.793 -6.640 10.210 1.00 95.75 117 SER A O 1
ATOM 834 N N . ILE A 1 118 ? -13.841 -5.588 9.801 1.00 95.19 118 ILE A N 1
ATOM 835 C CA . ILE A 1 118 ? -14.091 -5.219 8.406 1.00 95.19 118 ILE A CA 1
ATOM 836 C C . ILE A 1 118 ? -12.866 -5.542 7.555 1.00 95.19 118 ILE A C 1
ATOM 838 O O . ILE A 1 118 ? -11.744 -5.532 8.060 1.00 95.19 118 ILE A O 1
ATOM 842 N N . ASP A 1 119 ? -13.087 -5.754 6.262 1.00 95.12 119 ASP A N 1
ATOM 843 C CA . ASP A 1 119 ? -12.005 -5.919 5.297 1.00 95.12 119 ASP A CA 1
ATOM 844 C C . ASP A 1 119 ? -11.604 -4.564 4.702 1.00 95.12 119 ASP A C 1
ATOM 846 O O . ASP A 1 119 ? -12.448 -3.700 4.424 1.00 95.12 119 ASP A O 1
ATOM 850 N N . LEU A 1 120 ? -10.302 -4.396 4.492 1.00 93.88 120 LEU A N 1
ATOM 851 C CA . LEU A 1 120 ? -9.699 -3.320 3.715 1.00 93.88 120 LEU A CA 1
ATOM 852 C C . LEU A 1 120 ? -8.859 -3.957 2.607 1.00 93.88 120 LEU A C 1
ATOM 854 O O . LEU A 1 120 ? -8.029 -4.818 2.880 1.00 93.88 120 LEU A O 1
ATOM 858 N N . ILE A 1 121 ? -9.073 -3.508 1.375 1.00 92.94 121 ILE A N 1
ATOM 859 C CA . ILE A 1 121 ? -8.300 -3.917 0.202 1.00 92.94 121 ILE A CA 1
ATOM 860 C C . ILE A 1 121 ? -7.616 -2.663 -0.340 1.00 92.94 121 ILE A C 1
ATOM 862 O O . ILE A 1 121 ? -8.278 -1.629 -0.498 1.00 92.94 121 ILE A O 1
ATOM 866 N N . ILE A 1 122 ? -6.303 -2.744 -0.537 1.00 90.44 122 ILE A N 1
ATOM 867 C CA . ILE A 1 122 ? -5.478 -1.716 -1.173 1.00 90.44 122 ILE A CA 1
ATOM 868 C C . ILE A 1 122 ? -4.973 -2.310 -2.489 1.00 90.44 122 ILE A C 1
ATOM 870 O O . ILE A 1 122 ? -4.165 -3.235 -2.472 1.00 90.44 122 ILE A O 1
ATOM 874 N N . ASP A 1 123 ? -5.494 -1.764 -3.579 1.00 85.69 123 ASP A N 1
ATOM 875 C CA . ASP A 1 123 ? -5.263 -2.173 -4.969 1.00 85.69 123 ASP A CA 1
ATOM 876 C C . ASP A 1 123 ? -3.909 -1.643 -5.478 1.00 85.69 123 ASP A C 1
ATOM 878 O O . ASP A 1 123 ? -3.557 -0.498 -5.153 1.00 85.69 123 ASP A O 1
ATOM 882 N N . ASP A 1 124 ? -3.158 -2.466 -6.216 1.00 79.06 124 ASP A N 1
ATOM 883 C CA . ASP A 1 124 ? -1.940 -2.078 -6.941 1.00 79.06 124 ASP A CA 1
ATOM 884 C C . ASP A 1 124 ? -2.158 -2.111 -8.452 1.00 79.06 124 ASP A C 1
ATOM 886 O O . ASP A 1 124 ? -2.483 -3.137 -9.055 1.00 79.06 124 ASP A O 1
ATOM 890 N N . ASP A 1 125 ? -1.911 -0.971 -9.084 1.00 71.00 125 ASP A N 1
ATOM 891 C CA . ASP A 1 125 ? -2.117 -0.810 -10.513 1.00 71.00 125 ASP A CA 1
ATOM 892 C C . ASP A 1 125 ? -0.913 -1.351 -11.294 1.00 71.00 125 ASP A C 1
ATOM 894 O O . ASP A 1 125 ? 0.183 -0.794 -11.244 1.00 71.00 125 ASP A O 1
ATOM 898 N N . THR A 1 126 ? -1.140 -2.352 -12.143 1.00 72.62 126 THR A N 1
ATOM 899 C CA . THR A 1 126 ? -0.124 -2.830 -13.086 1.00 72.62 126 THR A CA 1
ATOM 900 C C . THR A 1 126 ? 0.312 -1.729 -14.065 1.00 72.62 126 THR A C 1
ATOM 902 O O . THR A 1 126 ? -0.548 -1.067 -14.667 1.00 72.62 126 THR A O 1
ATOM 905 N N . PRO A 1 127 ? 1.620 -1.573 -14.354 1.00 73.38 127 PRO A N 1
ATOM 906 C CA . PRO A 1 127 ? 2.066 -0.636 -15.371 1.00 73.38 127 PRO A CA 1
ATOM 907 C C . PRO A 1 127 ? 1.504 -1.000 -16.751 1.00 73.38 127 PRO A C 1
ATOM 909 O O . PRO A 1 127 ? 1.505 -2.156 -17.182 1.00 73.38 127 PRO A O 1
ATOM 912 N N . ILE A 1 128 ? 1.055 0.017 -17.488 1.00 78.19 128 ILE A N 1
ATOM 913 C CA . ILE A 1 128 ? 0.534 -0.146 -18.847 1.00 78.19 128 ILE A CA 1
ATOM 914 C C . ILE A 1 128 ? 1.278 0.748 -19.834 1.00 78.19 128 ILE A C 1
ATOM 916 O O . ILE A 1 128 ? 1.547 1.927 -19.588 1.00 78.19 128 ILE A O 1
ATOM 920 N N . ILE A 1 129 ? 1.558 0.178 -21.005 1.00 78.38 129 ILE A N 1
ATOM 921 C CA . ILE A 1 129 ? 1.897 0.940 -22.204 1.00 78.38 129 ILE A CA 1
ATOM 922 C C . ILE A 1 129 ? 0.598 1.125 -22.978 1.00 78.38 129 ILE A C 1
ATOM 924 O O . ILE A 1 129 ? 0.018 0.147 -23.460 1.00 78.38 129 ILE A O 1
ATOM 928 N N . GLU A 1 130 ? 0.133 2.367 -23.113 1.00 79.94 130 GLU A N 1
ATOM 929 C CA . GLU A 1 130 ? -1.071 2.624 -23.899 1.00 79.94 130 GLU A CA 1
ATOM 930 C C . GLU A 1 130 ? -0.856 2.217 -25.363 1.00 79.94 130 GLU A C 1
ATOM 932 O O . GLU A 1 130 ? 0.239 2.343 -25.930 1.00 79.94 130 GLU A O 1
ATOM 937 N N . ALA A 1 131 ? -1.924 1.729 -25.999 1.00 79.12 131 ALA A N 1
ATOM 938 C CA . ALA A 1 131 ? -1.886 1.376 -27.408 1.00 79.12 131 ALA A CA 1
ATOM 939 C C . ALA A 1 131 ? -1.522 2.610 -28.245 1.00 79.12 131 ALA A C 1
ATOM 941 O O . ALA A 1 131 ? -2.274 3.581 -28.311 1.00 79.12 131 ALA A O 1
ATOM 942 N N . HIS A 1 132 ? -0.380 2.550 -28.921 1.00 75.62 132 HIS A N 1
ATOM 943 C CA . HIS A 1 132 ? 0.120 3.628 -29.761 1.00 75.62 132 HIS A CA 1
ATOM 944 C C . HIS A 1 132 ? 0.606 3.089 -31.104 1.00 75.62 132 HIS A C 1
ATOM 946 O O . HIS A 1 132 ? 1.015 1.931 -31.229 1.00 75.62 132 HIS A O 1
ATOM 952 N N . SER A 1 133 ? 0.595 3.939 -32.132 1.00 77.44 133 SER A N 1
ATOM 953 C CA . SER A 1 133 ? 1.290 3.620 -33.371 1.00 77.44 133 SER A CA 1
ATOM 954 C C . SER A 1 133 ? 2.756 4.000 -33.237 1.00 77.44 133 SER A C 1
ATOM 956 O O . SER A 1 133 ? 3.082 5.114 -32.824 1.00 77.44 133 SER A O 1
ATOM 958 N N . ARG A 1 134 ? 3.666 3.139 -33.715 1.00 68.38 134 ARG A N 1
ATOM 959 C CA . ARG A 1 134 ? 5.079 3.520 -33.900 1.00 68.38 134 ARG A CA 1
ATOM 960 C C . ARG A 1 134 ? 5.201 4.796 -34.734 1.00 68.38 134 ARG A C 1
ATOM 962 O O . ARG A 1 134 ? 6.180 5.511 -34.594 1.00 68.38 134 ARG A O 1
ATOM 969 N N . ALA A 1 135 ? 4.208 5.087 -35.581 1.00 68.06 135 ALA A N 1
ATOM 970 C CA . ALA A 1 135 ? 4.137 6.293 -36.390 1.00 68.06 135 ALA A CA 1
ATOM 971 C C . ALA A 1 135 ? 4.032 7.600 -35.586 1.00 68.06 135 ALA A C 1
ATOM 973 O O . ALA A 1 135 ? 4.530 8.627 -36.055 1.00 68.06 135 ALA A O 1
ATOM 974 N N . ASP A 1 136 ? 3.419 7.541 -34.405 1.00 68.44 136 ASP A N 1
ATOM 975 C CA . ASP A 1 136 ? 3.135 8.695 -33.549 1.00 68.44 136 ASP A CA 1
ATOM 976 C C . ASP A 1 136 ? 4.341 9.061 -32.668 1.00 68.44 136 ASP A C 1
ATOM 978 O O . ASP A 1 136 ? 4.446 10.185 -32.186 1.00 68.44 136 ASP A O 1
ATOM 982 N N . TYR A 1 137 ? 5.299 8.139 -32.521 1.00 71.94 137 TYR A N 1
ATOM 983 C CA . TYR A 1 137 ? 6.499 8.282 -31.691 1.00 71.94 137 TYR A CA 1
ATOM 984 C C . TYR A 1 137 ? 7.777 7.969 -32.489 1.00 71.94 137 TYR A C 1
ATOM 986 O O . TYR A 1 137 ? 8.650 7.227 -32.045 1.00 71.94 137 TYR A O 1
ATOM 994 N N . ARG A 1 138 ? 7.884 8.517 -33.709 1.00 73.88 138 ARG A N 1
ATOM 995 C CA . ARG A 1 138 ? 9.091 8.411 -34.554 1.00 73.88 138 ARG A CA 1
ATOM 996 C C . ARG A 1 138 ? 10.025 9.580 -34.318 1.00 73.88 138 ARG A C 1
ATOM 998 O O . ARG A 1 138 ? 9.559 10.709 -34.390 1.00 73.88 138 ARG A O 1
ATOM 1005 N N . ILE A 1 139 ? 11.315 9.302 -34.167 1.00 76.31 139 ILE A N 1
ATOM 1006 C CA . ILE A 1 139 ? 12.373 10.297 -34.351 1.00 76.31 139 ILE A CA 1
ATOM 1007 C C . ILE A 1 139 ? 12.786 10.251 -35.824 1.00 76.31 139 ILE A C 1
ATOM 1009 O O . ILE A 1 139 ? 13.085 9.173 -36.342 1.00 76.31 139 ILE A O 1
ATOM 1013 N N . ILE A 1 140 ? 12.755 11.401 -36.494 1.00 73.94 140 ILE A N 1
ATOM 1014 C CA . ILE A 1 140 ? 13.298 11.582 -37.845 1.00 73.94 140 ILE A CA 1
ATOM 1015 C C . ILE A 1 140 ? 14.394 12.637 -37.727 1.00 73.94 140 ILE A C 1
ATOM 1017 O O . ILE A 1 140 ? 14.121 13.758 -37.292 1.00 73.94 140 ILE A O 1
ATOM 1021 N N . SER A 1 141 ? 15.614 12.241 -38.075 1.00 73.06 141 SER A N 1
ATOM 1022 C CA . SER A 1 141 ? 16.778 13.115 -38.194 1.00 73.06 141 SER A CA 1
ATOM 1023 C C . SER A 1 141 ? 17.208 13.111 -39.648 1.00 73.06 141 SER A C 1
ATOM 1025 O O . SER A 1 141 ? 17.184 12.048 -40.273 1.00 73.06 141 SER A O 1
ATOM 1027 N N . ASP A 1 142 ? 17.594 14.277 -40.145 1.00 68.12 142 ASP A N 1
ATOM 1028 C CA . ASP A 1 142 ? 18.327 14.395 -41.397 1.00 68.12 142 ASP A CA 1
ATOM 1029 C C . ASP A 1 142 ? 19.826 14.242 -41.095 1.00 68.12 142 ASP A C 1
ATOM 1031 O O . ASP A 1 142 ? 20.315 14.819 -40.118 1.00 68.12 142 ASP A O 1
ATOM 1035 N N . ASP A 1 143 ? 20.547 13.399 -41.835 1.00 65.38 143 ASP A N 1
ATOM 1036 C CA . ASP A 1 143 ? 21.992 13.216 -41.642 1.00 65.38 143 ASP A CA 1
ATOM 1037 C C . ASP A 1 143 ? 22.818 14.286 -42.372 1.00 65.38 143 ASP A C 1
ATOM 1039 O O . ASP A 1 143 ? 23.976 14.519 -42.007 1.00 65.38 143 ASP A O 1
ATOM 1043 N N . ASP A 1 144 ? 22.207 15.012 -43.314 1.00 63.59 144 ASP A N 1
ATOM 1044 C CA . ASP A 1 144 ? 22.833 16.116 -44.049 1.00 63.59 144 ASP A CA 1
ATOM 1045 C C . ASP A 1 144 ? 23.048 17.376 -43.187 1.00 63.59 144 ASP A C 1
ATOM 1047 O O . ASP A 1 144 ? 23.922 18.199 -43.481 1.00 63.59 144 ASP A O 1
ATOM 1051 N N . ASP A 1 145 ? 22.326 17.503 -42.070 1.00 64.81 145 ASP A N 1
ATOM 1052 C CA . ASP A 1 145 ? 22.427 18.638 -41.143 1.00 64.81 145 ASP A CA 1
ATOM 1053 C C . ASP A 1 145 ? 23.621 18.530 -40.168 1.00 64.81 145 ASP A C 1
ATOM 1055 O O . ASP A 1 145 ? 23.891 19.436 -39.362 1.00 64.81 145 ASP A O 1
ATOM 1059 N N . VAL A 1 146 ? 24.412 17.451 -40.251 1.00 68.50 146 VAL A N 1
ATOM 1060 C CA . VAL A 1 146 ? 25.599 17.269 -39.406 1.00 68.50 146 VAL A CA 1
ATOM 1061 C C . VAL A 1 146 ? 26.790 18.071 -39.947 1.00 68.50 146 VAL A C 1
ATOM 1063 O O . VAL A 1 146 ? 27.492 17.691 -40.889 1.00 68.50 146 VAL A O 1
ATOM 1066 N N . THR A 1 147 ? 27.069 19.202 -39.293 1.00 67.62 147 THR A N 1
ATOM 1067 C CA . THR A 1 147 ? 28.138 20.134 -39.690 1.00 67.62 147 THR A CA 1
ATOM 1068 C C . THR A 1 147 ? 29.510 19.453 -39.775 1.00 67.62 147 THR A C 1
ATOM 1070 O O . THR A 1 147 ? 30.017 18.912 -38.794 1.00 67.62 147 THR A O 1
ATOM 1073 N N . GLY A 1 148 ? 30.169 19.584 -40.931 1.00 64.81 148 GLY A N 1
ATOM 1074 C CA . GLY A 1 148 ? 31.576 19.210 -41.117 1.00 64.81 148 GLY A CA 1
ATOM 1075 C C . GLY A 1 148 ? 31.836 17.748 -41.486 1.00 64.81 148 GLY A C 1
ATOM 1076 O O . GLY A 1 148 ? 33.002 17.381 -41.619 1.00 64.81 148 GLY A O 1
ATOM 1077 N N . LEU A 1 149 ? 30.793 16.936 -41.690 1.00 67.19 149 LEU A N 1
ATOM 1078 C CA . LEU A 1 149 ? 30.928 15.521 -42.066 1.00 67.19 149 LEU A CA 1
ATOM 1079 C C . LEU A 1 149 ? 30.647 15.225 -43.547 1.00 67.19 149 LEU A C 1
ATOM 1081 O O . LEU A 1 149 ? 30.656 14.065 -43.939 1.00 67.19 149 LEU A O 1
ATOM 1085 N N . ASN A 1 150 ? 30.488 16.260 -44.381 1.00 62.97 150 ASN A N 1
ATOM 1086 C CA . ASN A 1 150 ? 30.233 16.135 -45.823 1.00 62.97 150 ASN A CA 1
ATOM 1087 C C . ASN A 1 150 ? 29.090 15.153 -46.149 1.00 62.97 150 ASN A C 1
ATOM 1089 O O . ASN A 1 150 ? 29.220 14.383 -47.104 1.00 62.97 150 ASN A O 1
ATOM 1093 N N . GLY A 1 151 ? 27.999 15.185 -45.368 1.00 58.53 151 GLY A N 1
ATOM 1094 C CA . GLY A 1 151 ? 26.742 14.538 -45.755 1.00 58.53 151 GLY A CA 1
ATOM 1095 C C . GLY A 1 151 ? 26.416 14.925 -47.192 1.00 58.53 151 GLY A C 1
ATOM 1096 O O . GLY A 1 151 ? 26.706 16.057 -47.597 1.00 58.53 151 GLY A O 1
ATOM 1097 N N . ASN A 1 152 ? 25.986 13.957 -48.000 1.00 56.78 152 ASN A N 1
ATOM 1098 C CA . ASN A 1 152 ? 25.626 14.228 -49.382 1.00 56.78 152 ASN A CA 1
ATOM 1099 C C . ASN A 1 152 ? 24.262 14.899 -49.343 1.00 56.78 152 ASN A C 1
ATOM 1101 O O . ASN A 1 152 ? 23.290 14.141 -49.311 1.00 56.78 152 ASN A O 1
ATOM 1105 N N . PRO A 1 153 ? 24.186 16.247 -49.443 1.00 54.00 153 PRO A N 1
ATOM 1106 C CA . PRO A 1 153 ? 22.910 16.921 -49.467 1.00 54.00 153 PRO A CA 1
ATOM 1107 C C . PRO A 1 153 ? 22.186 16.277 -50.630 1.00 54.00 153 PRO A C 1
ATOM 1109 O O . PRO A 1 153 ? 22.660 16.354 -51.775 1.00 54.00 153 PRO A O 1
ATOM 1112 N N . GLY A 1 154 ? 21.097 15.564 -50.359 1.00 50.41 154 GLY A N 1
ATOM 1113 C CA . GLY A 1 154 ? 20.246 15.085 -51.436 1.00 50.41 154 GLY A CA 1
ATOM 1114 C C . GLY A 1 154 ? 19.954 16.244 -52.400 1.00 50.41 154 GLY A C 1
ATOM 1115 O O . GLY A 1 154 ? 20.181 17.414 -52.090 1.00 50.41 154 GLY A O 1
ATOM 1116 N N . PHE A 1 155 ? 19.453 15.960 -53.602 1.00 46.03 155 PHE A N 1
ATOM 1117 C CA . PHE A 1 155 ? 18.998 17.013 -54.518 1.00 46.03 155 PHE A CA 1
ATOM 1118 C C . PHE A 1 155 ? 17.809 17.799 -53.908 1.00 46.03 155 PHE A C 1
ATOM 1120 O O . PHE A 1 155 ? 16.672 17.609 -54.316 1.00 46.03 155 PHE A O 1
ATOM 1127 N N . GLY A 1 156 ? 18.060 18.661 -52.923 1.00 46.06 156 GLY A N 1
ATOM 1128 C CA . GLY A 1 156 ? 17.091 19.447 -52.160 1.00 46.06 156 GLY A CA 1
ATOM 1129 C C . GLY A 1 156 ? 17.137 20.939 -52.486 1.00 46.06 156 GLY A C 1
ATOM 1130 O O . GLY A 1 156 ? 16.253 21.680 -52.081 1.00 46.06 156 GLY A O 1
ATOM 1131 N N . ASP A 1 157 ? 18.101 21.378 -53.301 1.00 45.28 157 ASP A N 1
ATOM 1132 C CA . ASP A 1 157 ? 18.195 22.760 -53.792 1.00 45.28 157 ASP A CA 1
ATOM 1133 C C . ASP A 1 157 ? 17.573 22.944 -55.195 1.00 45.28 157 ASP A C 1
ATOM 1135 O O . ASP A 1 157 ? 17.866 23.911 -55.902 1.00 45.28 157 ASP A O 1
ATOM 1139 N N . ASN A 1 158 ? 16.706 22.022 -55.642 1.00 45.62 158 ASN A N 1
ATOM 1140 C CA . ASN A 1 158 ? 15.970 22.169 -56.902 1.00 45.62 158 ASN A CA 1
ATOM 1141 C C . ASN A 1 158 ? 14.536 22.688 -56.659 1.00 45.62 158 ASN A C 1
ATOM 1143 O O . ASN A 1 158 ? 13.636 21.900 -56.381 1.00 45.62 158 ASN A O 1
ATOM 1147 N N . PRO A 1 159 ? 14.254 23.990 -56.847 1.00 45.59 159 PRO A N 1
ATOM 1148 C CA . PRO A 1 159 ? 12.952 24.586 -56.533 1.00 45.59 159 PRO A CA 1
ATOM 1149 C C . PRO A 1 159 ? 11.815 24.205 -57.507 1.00 45.59 159 PRO A C 1
ATOM 1151 O O . PRO A 1 159 ? 10.745 24.812 -57.452 1.00 45.59 159 PRO A O 1
ATOM 1154 N N . VAL A 1 160 ? 12.025 23.262 -58.440 1.00 45.09 160 VAL A N 1
ATOM 1155 C CA . VAL A 1 160 ? 11.122 23.026 -59.585 1.00 45.09 160 VAL A CA 1
ATOM 1156 C C . VAL A 1 160 ? 10.555 21.604 -59.690 1.00 45.09 160 VAL A C 1
ATOM 1158 O O . VAL A 1 160 ? 9.745 21.366 -60.586 1.00 45.09 160 VAL A O 1
ATOM 1161 N N . ASP A 1 161 ? 10.914 20.654 -58.821 1.00 45.78 161 ASP A N 1
ATOM 1162 C CA . ASP A 1 161 ? 10.384 19.279 -58.940 1.00 45.78 161 ASP A CA 1
ATOM 1163 C C . ASP A 1 161 ? 9.058 19.024 -58.201 1.00 45.78 161 ASP A C 1
ATOM 1165 O O . ASP A 1 161 ? 8.423 17.989 -58.403 1.00 45.78 161 ASP A O 1
ATOM 1169 N N . GLY A 1 162 ? 8.579 19.992 -57.415 1.00 40.88 162 GLY A N 1
ATOM 1170 C CA . GLY A 1 16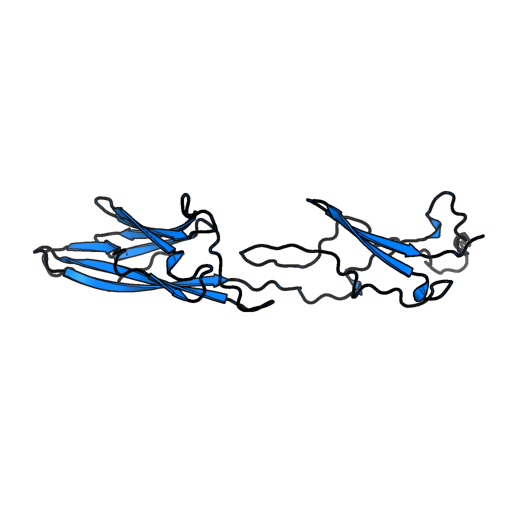2 ? 7.277 19.911 -56.758 1.00 40.88 162 GLY A CA 1
ATOM 1171 C C . GLY A 1 162 ? 7.165 18.802 -55.708 1.00 40.88 162 GLY A C 1
ATOM 1172 O O . GLY A 1 162 ? 6.042 18.477 -55.314 1.00 40.88 162 GLY A O 1
ATOM 1173 N N . THR A 1 163 ? 8.280 18.232 -55.239 1.00 40.62 163 THR A N 1
ATOM 1174 C CA . THR A 1 163 ? 8.275 17.267 -54.138 1.00 40.62 163 THR A CA 1
ATOM 1175 C C . THR A 1 163 ? 8.730 17.930 -52.832 1.00 40.62 163 THR A C 1
ATOM 1177 O O . THR A 1 163 ? 9.712 18.662 -52.815 1.00 40.62 163 THR A O 1
ATOM 1180 N N . PRO A 1 164 ? 8.000 17.748 -51.717 1.00 44.44 164 PRO A N 1
ATOM 1181 C CA . PRO A 1 164 ? 8.303 18.391 -50.439 1.00 44.44 164 PRO A CA 1
ATOM 1182 C C . PRO A 1 164 ? 9.364 17.581 -49.671 1.00 44.44 164 PRO A C 1
ATOM 1184 O O . PRO A 1 164 ? 9.127 17.233 -48.519 1.00 44.44 164 PRO A O 1
ATOM 1187 N N . SER A 1 165 ? 10.431 17.143 -50.346 1.00 52.25 165 SER A N 1
ATOM 1188 C CA . SER A 1 165 ? 11.227 15.972 -49.952 1.00 52.25 165 SER A CA 1
ATOM 1189 C C . SER A 1 165 ? 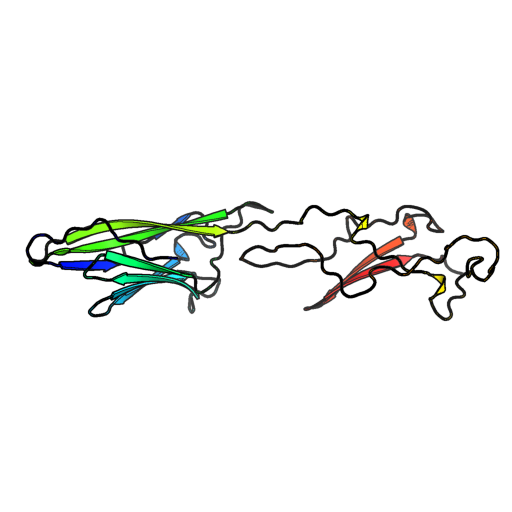12.416 16.256 -49.033 1.00 52.25 165 SER A C 1
ATOM 1191 O O . SER A 1 165 ? 13.339 15.447 -49.013 1.00 52.25 165 SER A O 1
ATOM 1193 N N . ASP A 1 166 ? 12.399 17.346 -48.264 1.00 53.78 166 ASP A N 1
ATOM 1194 C CA . ASP A 1 166 ? 13.222 17.378 -47.056 1.00 53.78 166 ASP A CA 1
ATOM 1195 C C . ASP A 1 166 ? 12.611 16.422 -46.018 1.00 53.78 166 ASP A C 1
ATOM 1197 O O . ASP A 1 166 ? 11.386 16.335 -45.839 1.00 53.78 166 ASP A O 1
ATOM 1201 N N . SER A 1 167 ? 13.448 15.632 -45.347 1.00 54.50 167 SER A N 1
ATOM 1202 C CA . SER A 1 167 ? 13.014 14.906 -44.157 1.00 54.50 167 SER A CA 1
ATOM 1203 C C . SER A 1 167 ? 12.739 15.952 -43.093 1.00 54.50 167 SER A C 1
ATOM 1205 O O . SER A 1 167 ? 13.633 16.348 -42.360 1.00 54.50 167 SER A O 1
ATOM 1207 N N . ARG A 1 168 ? 11.499 16.440 -42.999 1.00 58.31 168 ARG A N 1
ATOM 1208 C CA . ARG A 1 168 ? 11.132 17.333 -41.896 1.00 58.31 168 ARG A CA 1
ATOM 1209 C C . ARG A 1 168 ? 11.487 16.644 -40.587 1.00 58.31 168 ARG A C 1
ATOM 1211 O O . ARG A 1 168 ? 10.868 15.636 -40.231 1.00 58.31 168 ARG A O 1
ATOM 1218 N N . GLU A 1 169 ? 12.477 17.196 -39.903 1.00 62.06 169 GLU A N 1
ATOM 1219 C CA . GLU A 1 169 ? 12.918 16.734 -38.601 1.00 62.06 169 GLU A CA 1
ATOM 1220 C C . GLU A 1 169 ? 11.715 16.598 -37.664 1.00 62.06 169 GLU A C 1
ATOM 1222 O O . GLU A 1 169 ? 10.892 17.511 -37.522 1.00 62.06 169 GLU A O 1
ATOM 1227 N N . TYR A 1 170 ? 11.567 15.427 -37.047 1.00 63.91 170 TYR A N 1
ATOM 1228 C CA . TYR A 1 170 ? 10.364 15.090 -36.293 1.00 63.91 170 TYR A CA 1
ATOM 1229 C C . TYR A 1 170 ? 10.721 14.520 -34.926 1.00 63.91 170 TYR A C 1
ATOM 1231 O O . TYR A 1 170 ? 11.529 13.601 -34.810 1.00 63.91 170 TYR A O 1
ATOM 1239 N N . HIS A 1 171 ? 10.079 15.073 -33.892 1.00 62.44 171 HIS A N 1
ATOM 1240 C CA . HIS A 1 171 ? 10.107 14.590 -32.505 1.00 62.44 171 HIS A CA 1
ATOM 1241 C C . HIS A 1 171 ? 11.499 14.478 -31.856 1.00 62.44 171 HIS A C 1
ATOM 1243 O O . HIS A 1 171 ? 11.719 13.612 -31.016 1.00 62.44 171 HIS A O 1
ATOM 1249 N N . GLN A 1 172 ? 12.414 15.396 -32.176 1.00 67.00 172 GLN A N 1
ATOM 1250 C CA . GLN A 1 172 ? 13.738 15.452 -31.543 1.00 67.00 172 GLN A CA 1
ATOM 1251 C C . GLN A 1 172 ? 13.717 15.958 -30.087 1.00 67.00 172 GLN A C 1
ATOM 1253 O O . GLN A 1 172 ? 14.685 15.781 -29.354 1.00 67.00 172 GLN A O 1
ATOM 1258 N N . SER A 1 173 ? 12.631 16.604 -29.638 1.00 71.19 173 SER A N 1
ATOM 1259 C CA . SER A 1 173 ? 12.502 17.082 -28.255 1.00 71.19 173 SER A CA 1
ATOM 1260 C C . SER A 1 173 ? 11.047 17.156 -27.779 1.00 71.19 173 SER A C 1
ATOM 1262 O O . SER A 1 173 ? 10.109 17.224 -28.577 1.00 71.19 173 SER A O 1
ATOM 1264 N N . GLY A 1 174 ? 10.861 17.144 -26.454 1.00 68.38 174 GLY A N 1
ATOM 1265 C CA . GLY A 1 174 ? 9.588 17.481 -25.803 1.00 68.38 174 GLY A CA 1
ATOM 1266 C C . GLY A 1 174 ? 8.473 16.436 -25.915 1.00 68.38 174 GLY A C 1
ATOM 1267 O O . GLY A 1 174 ? 7.315 16.767 -25.663 1.00 68.38 174 GLY A O 1
ATOM 1268 N N . LYS A 1 175 ? 8.789 15.193 -26.298 1.00 72.31 175 LYS A N 1
ATOM 1269 C CA . LYS A 1 175 ? 7.837 14.075 -26.302 1.00 72.31 175 LYS A CA 1
ATOM 1270 C C . LYS A 1 175 ? 8.046 13.176 -25.093 1.00 72.31 175 LYS A C 1
ATOM 1272 O O . LYS A 1 175 ? 9.175 12.901 -24.707 1.00 72.31 175 LYS A O 1
ATOM 1277 N N . THR A 1 176 ? 6.939 12.705 -24.538 1.00 73.38 176 THR A N 1
ATOM 1278 C CA . THR A 1 176 ? 6.891 11.729 -23.450 1.00 73.38 176 THR A CA 1
ATOM 1279 C C . THR A 1 176 ? 6.249 10.449 -23.966 1.00 73.38 176 THR A C 1
ATOM 1281 O O . THR A 1 176 ? 5.313 10.506 -24.769 1.00 73.38 176 THR A O 1
ATOM 1284 N N . LEU A 1 177 ? 6.752 9.298 -23.528 1.00 78.56 177 LEU A N 1
ATOM 1285 C CA . LEU A 1 177 ? 6.116 8.013 -23.814 1.00 78.56 177 LEU A CA 1
ATOM 1286 C C . LEU A 1 177 ? 4.779 7.923 -23.052 1.00 78.56 177 LEU A C 1
ATOM 1288 O O . LEU A 1 177 ? 4.699 8.436 -21.933 1.00 78.56 177 LEU A O 1
ATOM 1292 N N . PRO A 1 178 ? 3.729 7.314 -23.634 1.00 76.94 178 PRO A N 1
ATOM 1293 C CA . PRO A 1 178 ? 2.431 7.161 -22.983 1.00 76.94 178 PRO A CA 1
ATOM 1294 C C . PRO A 1 178 ? 2.473 5.957 -22.033 1.00 76.94 178 PRO A C 1
ATOM 1296 O O . PRO A 1 178 ? 2.000 4.865 -22.352 1.00 76.94 178 PRO A O 1
ATOM 1299 N N . ILE A 1 179 ? 3.138 6.149 -20.897 1.00 79.00 179 ILE A N 1
ATOM 1300 C CA . ILE A 1 179 ? 3.376 5.122 -19.884 1.00 79.00 179 ILE A CA 1
ATOM 1301 C C . ILE A 1 179 ? 2.687 5.561 -18.598 1.00 79.00 179 ILE A C 1
ATOM 1303 O O . ILE A 1 179 ? 2.815 6.716 -18.189 1.00 79.00 179 ILE A O 1
ATOM 1307 N N . SER A 1 180 ? 1.981 4.629 -17.968 1.00 79.69 180 SER A N 1
ATOM 1308 C CA . SER A 1 180 ? 1.534 4.752 -16.585 1.00 79.69 180 SER A CA 1
ATOM 1309 C C . SER A 1 180 ? 2.311 3.743 -15.756 1.00 79.69 180 SER A C 1
ATOM 1311 O O . SER A 1 180 ? 2.330 2.565 -16.105 1.00 7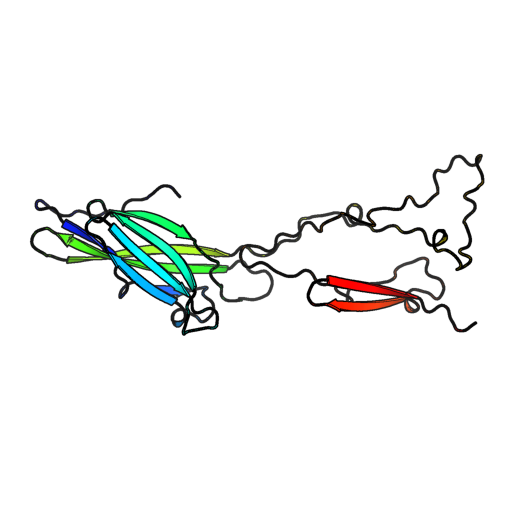9.69 180 SER A O 1
ATOM 1313 N N . PHE A 1 181 ? 2.963 4.214 -14.697 1.00 73.06 181 PHE A N 1
ATOM 1314 C CA . PHE A 1 181 ? 3.762 3.369 -13.815 1.00 73.06 181 PHE A CA 1
ATOM 1315 C C . PHE A 1 181 ? 2.954 2.698 -12.704 1.00 73.06 181 PHE A C 1
ATOM 1317 O O . PHE A 1 181 ? 3.519 1.879 -12.011 1.00 73.06 181 PHE A O 1
ATOM 1324 N N . GLY A 1 182 ? 1.677 3.042 -12.525 1.00 70.69 182 GLY A N 1
ATOM 1325 C CA . GLY A 1 182 ? 0.933 2.596 -11.345 1.00 70.69 182 GLY A CA 1
ATOM 1326 C C . GLY A 1 182 ? 1.259 3.427 -10.097 1.00 70.69 182 GLY A C 1
ATOM 1327 O O . GLY A 1 182 ? 1.714 4.575 -10.205 1.00 70.69 182 GLY A O 1
ATOM 1328 N N . ALA A 1 183 ? 0.950 2.882 -8.919 1.00 59.59 183 ALA A N 1
ATOM 1329 C CA . ALA A 1 183 ? 1.032 3.583 -7.633 1.00 59.59 183 ALA A CA 1
ATOM 1330 C C . ALA A 1 183 ? 2.420 3.492 -6.969 1.00 59.59 183 ALA A C 1
ATOM 1332 O O . ALA A 1 183 ? 2.799 4.386 -6.201 1.00 59.59 183 ALA A O 1
ATOM 1333 N N . ASP A 1 184 ? 3.186 2.451 -7.281 1.00 59.47 184 ASP A N 1
ATOM 1334 C CA . ASP A 1 184 ? 4.542 2.165 -6.802 1.00 59.47 184 ASP A CA 1
ATOM 1335 C C . ASP A 1 184 ? 5.631 2.930 -7.580 1.00 59.47 184 ASP A C 1
ATOM 1337 O O . ASP A 1 184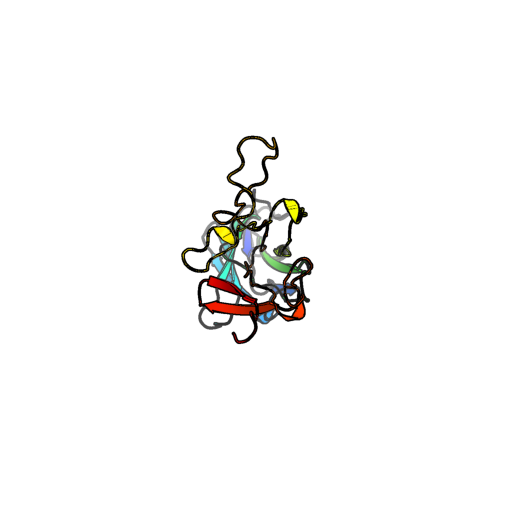 ? 6.711 3.212 -7.052 1.00 59.47 184 ASP A O 1
ATOM 1341 N N . GLY A 1 185 ? 5.305 3.377 -8.792 1.00 66.62 185 GLY A N 1
ATOM 1342 C CA . GLY A 1 185 ? 6.207 4.122 -9.655 1.00 66.62 185 GLY A CA 1
ATOM 1343 C C . GLY A 1 185 ? 7.026 3.189 -10.539 1.00 66.62 185 GLY A C 1
ATOM 1344 O O . GLY A 1 185 ? 6.692 2.038 -10.761 1.00 66.62 185 GLY A O 1
ATOM 1345 N N . GLY A 1 186 ? 8.088 3.700 -11.149 1.00 73.00 186 GLY A N 1
ATOM 1346 C CA . GLY A 1 186 ? 8.903 2.856 -12.009 1.00 73.00 186 GLY 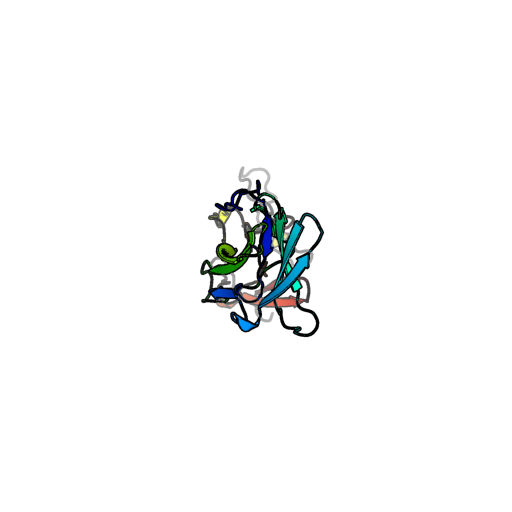A CA 1
ATOM 1347 C C . GLY A 1 186 ? 9.918 3.628 -12.818 1.00 73.00 186 GLY A C 1
ATOM 1348 O O . GLY A 1 186 ? 10.042 4.852 -12.724 1.00 73.00 186 GLY A O 1
ATOM 1349 N N . GLU A 1 187 ? 10.656 2.878 -13.624 1.00 77.62 187 GLU A N 1
ATOM 1350 C CA . GLU A 1 187 ? 11.709 3.409 -14.469 1.00 77.62 187 GLU A CA 1
ATOM 1351 C C . GLU A 1 187 ? 11.494 2.984 -15.917 1.00 77.62 187 GLU A C 1
ATOM 1353 O O . GLU A 1 187 ? 11.100 1.858 -16.219 1.00 77.62 187 GLU A O 1
ATOM 1358 N N . VAL A 1 188 ? 11.772 3.907 -16.835 1.00 79.69 188 VAL A N 1
ATOM 1359 C CA . VAL A 1 188 ? 11.864 3.598 -18.259 1.00 79.69 188 VAL A CA 1
ATOM 1360 C C . VAL A 1 188 ? 13.325 3.616 -18.644 1.00 79.69 188 VAL A C 1
ATOM 1362 O O . VAL A 1 188 ? 13.966 4.666 -18.629 1.00 79.69 188 VAL A O 1
ATOM 1365 N N . VAL A 1 189 ? 13.819 2.453 -19.051 1.00 79.38 189 VAL A N 1
ATOM 1366 C CA . VAL A 1 189 ? 15.178 2.272 -19.558 1.00 79.38 189 VAL A CA 1
ATOM 1367 C C . VAL A 1 189 ? 15.146 1.864 -21.025 1.00 79.38 189 VAL A C 1
ATOM 1369 O O . VAL A 1 189 ? 14.196 1.237 -21.505 1.00 79.38 189 VAL A O 1
ATOM 1372 N N . TRP A 1 190 ? 16.195 2.215 -21.765 1.00 82.31 190 TRP A N 1
ATOM 1373 C CA . TRP A 1 190 ? 16.349 1.734 -23.134 1.00 82.31 190 TRP A CA 1
ATOM 1374 C C . TRP A 1 190 ? 16.557 0.216 -23.150 1.00 82.31 190 TRP A C 1
ATOM 1376 O O . TRP A 1 190 ? 17.296 -0.335 -22.340 1.00 82.31 190 TRP A O 1
ATOM 1386 N N . ASN A 1 191 ? 15.953 -0.472 -24.123 1.00 75.31 191 ASN A N 1
ATOM 1387 C CA . ASN A 1 191 ? 16.221 -1.887 -24.375 1.00 75.31 191 ASN A CA 1
ATOM 1388 C C . ASN A 1 191 ? 17.077 -2.051 -25.639 1.00 75.31 191 ASN A C 1
ATOM 1390 O O . ASN A 1 191 ? 16.588 -2.005 -26.774 1.00 75.31 191 ASN A O 1
ATOM 1394 N N . GLY A 1 192 ? 18.376 -2.266 -25.437 1.00 66.38 192 GLY A N 1
ATOM 1395 C CA . GLY A 1 192 ? 19.342 -2.464 -26.519 1.00 66.38 192 GLY A CA 1
ATOM 1396 C C . GLY A 1 192 ? 19.173 -3.802 -27.244 1.00 66.38 192 GLY A C 1
ATOM 1397 O O . GLY A 1 192 ? 19.593 -3.930 -28.388 1.00 66.38 192 GLY A O 1
ATOM 1398 N N . THR A 1 193 ? 18.507 -4.780 -26.623 1.00 69.81 193 THR A N 1
ATOM 1399 C CA . THR A 1 193 ? 18.332 -6.141 -27.163 1.00 69.81 193 THR A CA 1
ATOM 1400 C C . THR A 1 193 ? 17.298 -6.188 -28.286 1.00 69.81 193 THR A C 1
ATOM 1402 O O . THR A 1 193 ? 17.430 -6.971 -29.223 1.00 69.81 193 THR A O 1
ATOM 1405 N N . THR A 1 194 ? 16.262 -5.349 -28.209 1.00 70.88 194 THR A N 1
ATOM 1406 C CA . THR A 1 194 ? 15.216 -5.236 -29.240 1.00 70.88 194 THR A CA 1
ATOM 1407 C C . THR A 1 194 ? 15.456 -4.079 -30.212 1.00 70.88 194 THR A C 1
ATOM 1409 O O . THR A 1 194 ? 14.656 -3.867 -31.125 1.00 70.88 194 THR A O 1
ATOM 1412 N N . SER A 1 195 ? 16.535 -3.314 -30.022 1.00 76.88 195 SER A N 1
ATOM 1413 C CA . SER A 1 195 ? 16.939 -2.234 -30.924 1.00 76.88 195 SER A CA 1
ATOM 1414 C C . SER A 1 195 ? 17.621 -2.818 -32.163 1.00 76.88 195 SER A C 1
ATOM 1416 O O . SER A 1 195 ? 18.519 -3.646 -32.052 1.00 76.88 195 SER A O 1
ATOM 1418 N N . ALA A 1 196 ? 17.187 -2.412 -33.359 1.00 71.00 196 ALA A N 1
ATOM 1419 C CA . ALA A 1 196 ? 17.715 -2.952 -34.609 1.00 71.00 196 ALA A CA 1
ATOM 1420 C C . ALA A 1 196 ? 17.785 -1.891 -35.714 1.00 71.00 196 ALA A C 1
ATOM 1422 O O . ALA A 1 196 ? 16.828 -1.145 -35.937 1.00 71.00 196 ALA A O 1
ATOM 1423 N N . GLY A 1 197 ? 18.901 -1.878 -36.448 1.00 63.56 197 GLY A N 1
ATOM 1424 C CA . GLY A 1 197 ? 18.972 -1.268 -37.774 1.00 63.56 197 GLY A CA 1
ATOM 1425 C C . GLY A 1 197 ? 18.237 -2.162 -38.771 1.00 63.56 197 GLY A C 1
ATOM 1426 O O . GLY A 1 197 ? 18.391 -3.381 -38.734 1.00 63.56 197 GLY A O 1
ATOM 1427 N N . ILE A 1 198 ? 17.393 -1.584 -39.626 1.00 65.69 198 ILE A N 1
ATOM 1428 C CA . ILE A 1 198 ? 16.489 -2.372 -40.481 1.00 65.69 198 ILE A CA 1
ATOM 1429 C C . ILE A 1 198 ? 16.928 -2.337 -41.950 1.00 65.69 198 ILE A C 1
ATOM 1431 O O . ILE A 1 198 ? 17.452 -3.325 -42.457 1.00 65.69 198 ILE A O 1
ATOM 1435 N N . LEU A 1 199 ? 16.715 -1.229 -42.660 1.00 61.47 199 LEU A N 1
ATOM 1436 C CA . LEU A 1 199 ? 16.916 -1.126 -44.110 1.00 61.47 199 LEU A CA 1
ATOM 1437 C C . LEU A 1 199 ? 17.560 0.220 -44.461 1.00 61.47 199 LEU A C 1
ATOM 1439 O O . LEU A 1 199 ? 17.369 1.189 -43.735 1.00 61.47 199 LEU A O 1
ATOM 1443 N N . GLY A 1 200 ? 18.283 0.273 -45.585 1.00 63.66 200 GLY A N 1
ATOM 1444 C CA . GLY A 1 200 ? 18.855 1.515 -46.130 1.00 63.66 200 GLY A CA 1
ATOM 1445 C C . GLY A 1 200 ? 20.225 1.924 -45.576 1.00 63.66 200 GLY A C 1
ATOM 1446 O O . GLY A 1 200 ? 20.708 2.987 -45.934 1.00 63.66 200 GLY A O 1
ATOM 1447 N N . ILE A 1 201 ? 20.856 1.092 -44.741 1.00 73.12 201 ILE A N 1
ATOM 1448 C CA . ILE A 1 201 ? 22.160 1.377 -44.124 1.00 73.12 201 ILE A CA 1
ATOM 1449 C C . ILE A 1 201 ? 23.302 0.867 -45.013 1.00 73.12 201 ILE A C 1
ATOM 1451 O O . ILE A 1 201 ? 23.336 -0.318 -45.370 1.00 73.12 201 ILE A O 1
ATOM 1455 N N . GLU A 1 202 ? 24.261 1.737 -45.328 1.00 71.88 202 GLU A N 1
ATOM 1456 C CA . GLU A 1 202 ? 25.517 1.344 -45.971 1.00 71.88 202 GLU A CA 1
ATOM 1457 C C . GLU A 1 202 ? 26.348 0.429 -45.048 1.00 71.88 202 GLU A C 1
ATOM 1459 O O . GLU A 1 202 ? 26.452 0.648 -43.839 1.00 71.88 202 GLU A O 1
ATOM 1464 N N . GLY A 1 203 ? 26.887 -0.662 -45.606 1.00 72.94 203 GLY A N 1
ATOM 1465 C CA . GLY A 1 203 ? 27.504 -1.746 -44.825 1.00 72.94 203 GLY A CA 1
ATOM 1466 C C . GLY A 1 203 ? 26.500 -2.756 -44.243 1.00 72.94 203 GLY A C 1
ATOM 1467 O O . GLY A 1 203 ? 26.900 -3.782 -43.692 1.00 72.94 203 GLY A O 1
ATOM 1468 N N . GLY A 1 204 ? 25.197 -2.527 -44.440 1.00 79.31 204 GLY A N 1
ATOM 1469 C CA . GLY A 1 204 ? 24.119 -3.398 -43.974 1.00 79.31 204 GLY A CA 1
ATOM 1470 C C . GLY A 1 204 ? 23.809 -3.235 -42.480 1.00 79.31 204 GLY A C 1
ATOM 1471 O O . GLY A 1 204 ? 24.518 -2.547 -41.760 1.00 79.31 204 GLY A O 1
ATOM 1472 N N . PRO A 1 205 ? 22.755 -3.887 -41.961 1.00 77.56 205 PRO A N 1
ATOM 1473 C CA . PRO A 1 205 ? 22.307 -3.699 -40.576 1.00 77.56 205 PRO A CA 1
ATOM 1474 C C . PRO A 1 205 ? 23.348 -4.110 -39.522 1.00 77.56 205 PRO A C 1
ATOM 1476 O O . PRO A 1 205 ? 23.268 -3.659 -38.386 1.00 77.56 205 PRO A O 1
ATOM 1479 N N . ALA A 1 206 ? 24.331 -4.938 -39.895 1.00 80.81 206 ALA A N 1
ATOM 1480 C CA . ALA A 1 206 ? 25.423 -5.355 -39.018 1.00 80.81 206 ALA A CA 1
ATOM 1481 C C . ALA A 1 206 ? 26.475 -4.258 -38.774 1.00 80.81 206 ALA A C 1
ATOM 1483 O O . ALA A 1 206 ? 27.259 -4.400 -37.840 1.00 80.81 206 ALA A O 1
ATOM 1484 N N . SER A 1 207 ? 26.503 -3.186 -39.579 1.00 81.00 207 SER A N 1
ATOM 1485 C CA . SER A 1 207 ? 27.376 -2.033 -39.322 1.00 81.00 207 SER A CA 1
ATOM 1486 C C . SER A 1 207 ? 26.846 -1.148 -38.192 1.00 81.00 207 SER A C 1
ATOM 1488 O O . SER A 1 207 ? 27.596 -0.334 -37.663 1.00 81.00 207 SER A O 1
ATOM 1490 N N . ILE A 1 208 ? 25.585 -1.312 -37.775 1.00 85.44 208 ILE A N 1
ATOM 1491 C CA . ILE A 1 208 ? 25.018 -0.567 -36.651 1.00 85.44 208 ILE A CA 1
ATOM 1492 C C . ILE A 1 208 ? 25.244 -1.311 -35.341 1.00 85.44 208 ILE A C 1
ATOM 1494 O O . ILE A 1 208 ? 24.940 -2.497 -35.213 1.00 85.44 208 ILE A O 1
ATOM 1498 N N . SER A 1 209 ? 25.700 -0.575 -34.335 1.00 84.88 209 SER A N 1
ATOM 1499 C CA . SER A 1 209 ? 25.724 -1.018 -32.946 1.00 84.88 209 SER A CA 1
ATOM 1500 C C . SER A 1 209 ? 24.966 -0.041 -32.054 1.00 84.88 209 SER A C 1
ATOM 1502 O O . SER A 1 209 ? 24.887 1.159 -32.328 1.00 84.88 209 SER A O 1
ATOM 1504 N N . PHE A 1 210 ? 24.395 -0.585 -30.985 1.00 86.31 210 PHE A N 1
ATOM 1505 C CA . PHE A 1 210 ? 23.655 0.157 -29.978 1.00 86.31 210 PHE A CA 1
ATOM 1506 C C . PHE A 1 210 ? 24.387 0.032 -28.648 1.00 86.31 210 PHE A C 1
ATOM 1508 O O . PHE A 1 210 ? 24.774 -1.066 -28.248 1.00 86.31 210 PHE A O 1
ATOM 1515 N N . GLU A 1 211 ? 24.569 1.152 -27.966 1.00 88.56 211 GLU A N 1
ATOM 1516 C CA . GLU A 1 211 ? 25.131 1.205 -26.621 1.00 88.56 211 GLU A CA 1
ATOM 1517 C C . GLU A 1 211 ? 24.193 2.015 -25.737 1.00 88.56 211 GLU A C 1
ATOM 1519 O O . GLU A 1 211 ? 23.731 3.082 -26.133 1.00 88.56 211 GLU A O 1
ATOM 1524 N N . ILE A 1 212 ? 23.912 1.506 -24.543 1.00 88.44 212 ILE A N 1
ATOM 1525 C CA . ILE A 1 212 ? 23.153 2.239 -23.537 1.00 88.44 212 ILE A CA 1
ATOM 1526 C C . ILE A 1 212 ? 24.151 2.834 -22.552 1.00 88.44 212 ILE A C 1
ATOM 1528 O O . ILE A 1 212 ? 25.003 2.122 -22.019 1.00 88.44 212 ILE A O 1
ATOM 1532 N N . VAL A 1 213 ? 24.048 4.143 -22.342 1.00 88.50 213 VAL A N 1
ATOM 1533 C CA . VAL A 1 213 ? 24.856 4.889 -21.380 1.00 88.50 213 VAL A CA 1
ATOM 1534 C C . VAL A 1 213 ? 23.925 5.467 -20.326 1.00 88.50 213 VAL A C 1
ATOM 1536 O O . VAL A 1 213 ? 23.225 6.453 -20.570 1.00 88.50 213 VAL A O 1
ATOM 1539 N N . ASP A 1 214 ? 23.936 4.842 -19.154 1.00 86.06 214 ASP A N 1
ATOM 1540 C CA . ASP A 1 214 ? 23.092 5.228 -18.030 1.00 86.06 214 ASP A CA 1
ATOM 1541 C C . ASP A 1 214 ? 23.818 6.154 -17.053 1.00 86.06 214 ASP A C 1
ATOM 1543 O O . ASP A 1 214 ? 25.028 6.080 -16.823 1.00 86.06 214 ASP A O 1
ATOM 1547 N N . SER A 1 215 ? 23.037 7.034 -16.444 1.00 83.56 215 SER A N 1
ATOM 1548 C CA . SER A 1 215 ? 23.413 7.878 -15.316 1.00 83.56 215 SER A CA 1
ATOM 1549 C C . SER A 1 215 ? 22.310 7.816 -14.263 1.00 83.56 215 SER A C 1
ATOM 1551 O O . SER A 1 215 ? 21.233 7.294 -14.520 1.00 83.56 215 SER A O 1
ATOM 1553 N N . ALA A 1 216 ? 22.535 8.424 -13.097 1.00 77.75 216 ALA A N 1
ATOM 1554 C CA . ALA A 1 216 ? 21.539 8.447 -12.024 1.00 77.75 216 ALA A CA 1
ATOM 1555 C C . ALA A 1 216 ? 20.202 9.125 -12.399 1.00 77.75 216 ALA A C 1
ATOM 1557 O O . ALA A 1 216 ? 19.240 8.996 -11.651 1.00 77.75 216 ALA A O 1
ATOM 1558 N N . THR A 1 217 ? 20.140 9.896 -13.492 1.00 78.50 217 THR A N 1
ATOM 1559 C CA . THR A 1 217 ? 18.939 10.668 -13.863 1.00 78.50 217 THR A CA 1
ATOM 1560 C C . THR A 1 217 ? 18.559 10.584 -15.338 1.00 78.50 217 THR A C 1
ATOM 1562 O O . THR A 1 217 ? 17.517 11.110 -15.724 1.00 78.50 217 THR A O 1
ATOM 1565 N N . THR A 1 218 ? 19.399 9.986 -16.183 1.00 80.44 218 THR A N 1
ATOM 1566 C CA . THR A 1 218 ? 19.166 9.902 -17.630 1.00 80.44 218 THR A CA 1
ATOM 1567 C C . THR A 1 218 ? 19.745 8.613 -18.196 1.00 80.44 218 THR A C 1
ATOM 1569 O O . THR A 1 218 ? 20.828 8.197 -17.783 1.00 80.44 218 THR A O 1
ATOM 1572 N N . SER A 1 219 ? 19.045 8.040 -19.172 1.00 83.12 219 SER A N 1
ATOM 1573 C CA . SER A 1 219 ? 19.492 6.906 -19.978 1.00 83.12 219 SER A CA 1
ATOM 1574 C C . SER A 1 219 ? 19.608 7.353 -21.437 1.00 83.12 219 SER A C 1
ATOM 1576 O O . SER A 1 219 ? 18.671 7.937 -21.995 1.00 83.12 219 SER A O 1
ATOM 1578 N N . VAL A 1 220 ? 20.767 7.122 -22.060 1.00 86.75 220 VAL A N 1
ATOM 1579 C CA . VAL A 1 220 ? 21.052 7.515 -23.449 1.00 86.75 220 VAL A CA 1
ATOM 1580 C C . VAL A 1 220 ? 21.265 6.272 -24.304 1.00 86.75 220 VAL A C 1
ATOM 1582 O O . VAL A 1 220 ? 22.201 5.513 -24.068 1.00 86.75 220 VAL A O 1
ATOM 1585 N N . LEU A 1 221 ? 20.443 6.098 -25.342 1.00 87.25 221 LEU A N 1
ATOM 1586 C CA . LEU A 1 221 ? 20.696 5.125 -26.404 1.00 87.25 221 LEU A CA 1
ATOM 1587 C C . LEU A 1 221 ? 21.604 5.750 -27.466 1.00 87.25 221 LEU A C 1
ATOM 1589 O O . LEU A 1 221 ? 21.176 6.594 -28.253 1.00 87.25 221 LEU A O 1
ATOM 1593 N N . VAL A 1 222 ? 22.861 5.323 -27.493 1.00 86.75 222 VAL A N 1
ATOM 1594 C CA . VAL A 1 222 ? 23.844 5.709 -28.503 1.00 86.75 222 VAL A CA 1
ATOM 1595 C C . VAL A 1 222 ? 23.736 4.756 -29.688 1.00 86.75 222 VAL A C 1
ATOM 1597 O O . VAL A 1 222 ? 23.883 3.542 -29.541 1.00 86.75 222 VAL A O 1
ATOM 1600 N N . ILE A 1 223 ? 23.513 5.317 -30.875 1.00 86.62 223 ILE A N 1
ATOM 1601 C CA . ILE A 1 223 ? 23.511 4.588 -32.146 1.00 86.62 223 ILE A CA 1
ATOM 1602 C C . ILE A 1 223 ? 24.837 4.881 -32.842 1.00 86.62 223 ILE A C 1
ATOM 1604 O O . ILE A 1 223 ? 25.182 6.043 -33.054 1.00 86.62 223 ILE A O 1
ATOM 1608 N N . LYS A 1 224 ? 25.592 3.838 -33.185 1.00 86.25 224 LYS A N 1
ATOM 1609 C CA . LYS A 1 224 ? 26.873 3.958 -33.889 1.00 86.25 224 LYS A CA 1
ATOM 1610 C C . LYS A 1 224 ? 26.817 3.175 -35.186 1.00 86.25 224 LYS A C 1
ATOM 1612 O O . LYS A 1 224 ? 26.287 2.069 -35.197 1.00 86.25 224 LYS A O 1
ATOM 1617 N N . GLN A 1 225 ? 27.423 3.714 -36.234 1.00 84.38 225 GLN A N 1
ATOM 1618 C CA . GLN A 1 225 ? 27.674 3.002 -37.481 1.00 84.38 225 GLN A CA 1
ATOM 1619 C C . GLN A 1 225 ? 29.180 2.809 -37.652 1.00 84.38 225 GLN A C 1
ATOM 1621 O O . GLN A 1 225 ? 29.944 3.765 -37.518 1.00 84.38 225 GLN A O 1
ATOM 1626 N N . ASP A 1 226 ? 29.596 1.583 -37.948 1.00 82.69 226 ASP A N 1
ATOM 1627 C CA . ASP A 1 226 ? 30.923 1.297 -38.478 1.00 82.69 226 ASP A CA 1
ATOM 1628 C C . ASP A 1 226 ? 30.998 1.821 -39.917 1.00 82.69 226 ASP A C 1
ATOM 1630 O O . ASP A 1 226 ? 30.300 1.331 -40.806 1.00 82.69 226 ASP A O 1
ATOM 1634 N N . GLN A 1 227 ? 31.817 2.851 -40.120 1.00 76.06 227 GLN A N 1
ATOM 1635 C CA . GLN A 1 227 ? 32.023 3.498 -41.419 1.00 76.06 227 GLN A CA 1
ATOM 1636 C C . GLN A 1 227 ? 33.091 2.782 -42.264 1.00 76.06 227 GLN A C 1
ATOM 1638 O O . GLN A 1 227 ? 33.370 3.202 -43.385 1.00 76.06 227 GLN A O 1
ATOM 1643 N N . GLY A 1 228 ? 33.700 1.710 -41.740 1.00 66.00 228 GLY A N 1
ATOM 1644 C CA . GLY A 1 228 ? 34.952 1.180 -42.269 1.00 66.00 228 GLY A CA 1
ATOM 1645 C C . GLY A 1 228 ? 36.135 2.113 -41.969 1.00 66.00 228 GLY A C 1
ATOM 1646 O O . GLY A 1 228 ? 35.976 3.309 -41.733 1.00 66.00 228 GLY A O 1
ATOM 1647 N N . ASP A 1 229 ? 37.344 1.554 -41.938 1.00 56.03 229 ASP A N 1
ATOM 1648 C CA . ASP A 1 229 ? 38.584 2.344 -41.882 1.00 56.03 229 ASP A CA 1
ATOM 1649 C C . ASP A 1 229 ? 38.799 2.997 -43.272 1.00 56.03 229 ASP A C 1
ATOM 1651 O O . ASP A 1 229 ? 38.593 2.299 -44.274 1.00 56.03 229 ASP A O 1
ATOM 1655 N N . PRO A 1 230 ? 39.153 4.296 -43.374 1.00 55.22 230 PRO A N 1
ATOM 1656 C CA . PRO A 1 230 ? 39.386 4.979 -44.653 1.00 55.22 230 PRO A CA 1
ATOM 1657 C C . PRO A 1 230 ? 40.477 4.356 -45.541 1.00 55.22 230 PRO A C 1
ATOM 1659 O O . PRO A 1 230 ? 41.446 3.759 -45.016 1.00 55.22 230 PRO A O 1
#

Sequence (230 aa):
QSGKTLPISFGADGGEVVWNGTTSAGILGIEGGPASISFEIVDSATTSVLVIKQDQGDPANPVTVAEVTLTKATGAYSYVQVANLLHVDNGDNVEDDATFVLGYTVTDGDGDTVDGSIDLIIDDDTPIIEAHSRADYRIISDDDDVTGLNGNPGFGDNPVDGTPSDSREYHQSGKTLPISFGADGGEVVWNGTTSAGILGIEGGPASISFEIVDSATTSVLVIKQDQGDP

Foldseek 3Di:
DAWDADPDDQPDQAWWKEWDQVPKWWQAFAVVPGVQWGWDWDDDPFKIKTFIWGDPPDPVDTHGQKIKIAGTRTRIIDIDGDADTHTDPPDAQDKTKTKMKIKMWIAHNVGDIDIDIDMDIDTWHGKDQPDDDPVVVDFFDDPCPDPPPPDPPPPPPDPPPPDPPDRPGPDPDDDDGRIDQTRVRDDDEDDQPPDWDDDDDDVPRVQWHWDWDDDPPDIDIDIGGNPDDD

pLDDT: mean 81.09, std 14.99, range [40.62, 98.31]

Secondary structure (DSSP, 8-state):
-PPEE-----TTT-EEEEEEEEEEEEEESBTT-GGGEEEEEEE-SSEEEEEEEE-SS-TTSPEEEEEEEEETTTTEEEEEE-SPPPBP--STT--EEEEEEEEEEEEESS--EEEEEEEEEEEEPPPEE----TTTT--B--STTSTTS-----S---TTS----S---B-SSS----EE--SS-------SSS----SS-TT-GGGEEEEEEE-SS-EEEEEEE-----